Protein AF-0000000077516943 (afdb_homodimer)

Sequence (328 aa):
MDSHDKSGSSSSGADSSFGVLAMPYDEFDIMLTDINEAEMEKIGIAEEVKHLSPGTFSDPAFPVQGILHGPNSRLMIPLTFQRYRKPDSPIINTLEAFFGAGNVVGEMYYPFAIQDQSTRIECQVSRIGTHFEHVNIMGIDSLRKLKLNLDIDWDKDSFKLIKKMDSHDKSGSSSSGADSSFGVLAMPYDEFDIMLTDINEAEMEKIGIAEEVKHLSPGTFSDPAFPVQGILHGPNSRLMIPLTFQRYRKPDSPIINTLEAFFGAGNVVGEMYYPFAIQDQSTRIECQVSRIGTHFEHVNIMGIDSLRKLKLNLDIDWDKDSFKLIKK

Foldseek 3Di:
DPCPPPPPPPPPPPVVPPPPPVDQPVPDADQDQPDAPVNQQVVCVVVVHGQFDFDDADVVLDWFKWFQDDPVRDTDTDKWKDQAPCVVQGRTRFPCSRCPPPRFDASAWGWMDISHNNFTDTDHQQDPPGNQNHHDDDDPVNCVSQQWDWADDPVVRMIITGHD/DPPPPPPPPPPPPPVVPPPPPPDQPVPDADQPQPDAPVNQQVVCVVVVHGQFDFDDADVVLDWFKWFQDDPVRDTDTDKWKDQAPCVVQGRGRFPCSRCPPPRFDASAWGWMDISHNVFTDTDHQQDPPGNQNHHDDDDPVNCVSQQWDWADDPVVRMIITGHD

Structure (mmCIF, N/CA/C/O backbone):
data_AF-0000000077516943-model_v1
#
loop_
_entity.id
_entity.type
_entity.pdbx_description
1 polymer 'Uncharacterized protein'
#
loop_
_atom_site.group_PDB
_atom_site.id
_atom_site.type_symbol
_atom_site.label_atom_id
_atom_site.label_alt_id
_atom_site.label_comp_id
_atom_site.label_asym_id
_atom_site.label_entity_id
_atom_site.label_seq_id
_atom_site.pdbx_PDB_ins_code
_atom_site.Cartn_x
_atom_site.Cartn_y
_atom_site.Cartn_z
_atom_site.occupancy
_atom_site.B_iso_or_equiv
_atom_site.auth_seq_id
_atom_site.auth_comp_id
_atom_site.auth_asym_id
_atom_site.auth_atom_id
_atom_site.pdbx_PDB_model_num
ATOM 1 N N . MET A 1 1 ? -46.312 -37.688 -30.266 1 30.16 1 MET A N 1
ATOM 2 C CA . MET A 1 1 ? -46.031 -37.344 -28.875 1 30.16 1 MET A CA 1
ATOM 3 C C . MET A 1 1 ? -44.688 -36.625 -28.75 1 30.16 1 MET A C 1
ATOM 5 O O . MET A 1 1 ? -43.656 -37.281 -28.828 1 30.16 1 MET A O 1
ATOM 9 N N . ASP A 1 2 ? -44.562 -35.438 -29.359 1 31.02 2 ASP A N 1
ATOM 10 C CA . ASP A 1 2 ? -43.438 -34.594 -29.656 1 31.02 2 ASP A CA 1
ATOM 11 C C . ASP A 1 2 ? -42.844 -33.969 -28.375 1 31.02 2 ASP A C 1
ATOM 13 O O . ASP A 1 2 ? -43.562 -33.281 -27.641 1 31.02 2 ASP A O 1
ATOM 17 N N . SER A 1 3 ? -41.969 -34.75 -27.703 1 32.19 3 SER A N 1
ATOM 18 C CA . SER A 1 3 ? -41.25 -34.406 -26.484 1 32.19 3 SER A CA 1
ATOM 19 C C . SER A 1 3 ? -40.438 -33.125 -26.688 1 32.19 3 SER A C 1
ATOM 21 O O . SER A 1 3 ? -39.469 -33.094 -27.453 1 32.19 3 SER A O 1
ATOM 23 N N . HIS A 1 4 ? -41.094 -31.984 -26.703 1 30.45 4 HIS A N 1
ATOM 24 C CA . HIS A 1 4 ? -40.469 -30.672 -26.703 1 30.45 4 HIS A CA 1
ATOM 25 C C . HIS A 1 4 ? -39.562 -30.5 -25.484 1 30.45 4 HIS A C 1
ATOM 27 O O . HIS A 1 4 ? -40.062 -30.438 -24.344 1 30.45 4 HIS A O 1
ATOM 33 N N . ASP A 1 5 ? -38.469 -31.219 -25.422 1 28.44 5 ASP A N 1
ATOM 34 C CA . ASP A 1 5 ? -37.531 -30.969 -24.328 1 28.44 5 ASP A CA 1
ATOM 35 C C . ASP A 1 5 ? -37.125 -29.5 -24.281 1 28.44 5 ASP A C 1
ATOM 37 O O . ASP A 1 5 ? -36.625 -28.969 -25.266 1 28.44 5 ASP A O 1
ATOM 41 N N . LYS A 1 6 ? -37.875 -28.719 -23.484 1 31.03 6 LYS A N 1
ATOM 42 C CA . LYS A 1 6 ? -37.531 -27.359 -23.062 1 31.03 6 LYS A CA 1
ATOM 43 C C . LYS A 1 6 ? -36.125 -27.281 -22.531 1 31.03 6 LYS A C 1
ATOM 45 O O . LYS A 1 6 ? -35.812 -27.844 -21.484 1 31.03 6 LYS A O 1
ATOM 50 N N . SER A 1 7 ? -35.156 -27.203 -23.422 1 29.39 7 SER A N 1
ATOM 51 C CA . SER A 1 7 ? -33.781 -26.844 -23.016 1 29.39 7 SER A CA 1
ATOM 52 C C . SER A 1 7 ? -33.812 -25.656 -22.062 1 29.39 7 SER A C 1
ATOM 54 O O . SER A 1 7 ? -34.281 -24.578 -22.438 1 29.39 7 SER A O 1
ATOM 56 N N . GLY A 1 8 ? -34.094 -25.922 -20.812 1 29.48 8 GLY A N 1
ATOM 57 C CA . GLY A 1 8 ? -33.938 -24.938 -19.734 1 29.48 8 GLY A CA 1
ATOM 58 C C . GLY A 1 8 ? -32.594 -24.234 -19.797 1 29.48 8 GLY A C 1
ATOM 59 O O . GLY A 1 8 ? -31.531 -24.844 -19.609 1 29.48 8 GLY A O 1
ATOM 60 N N . SER A 1 9 ? -32.438 -23.203 -20.672 1 31.98 9 SER A N 1
ATOM 61 C CA . SER A 1 9 ? -31.344 -22.234 -20.641 1 31.98 9 SER A CA 1
ATOM 62 C C . SER A 1 9 ? -31.125 -21.688 -19.234 1 31.98 9 SER A C 1
ATOM 64 O O . SER A 1 9 ? -31.953 -20.922 -18.734 1 31.98 9 SER A O 1
ATOM 66 N N . SER A 1 10 ? -30.703 -22.562 -18.328 1 30.45 10 SER A N 1
ATOM 67 C CA . SER A 1 10 ? -30.266 -22.031 -17.047 1 30.45 10 SER A CA 1
ATOM 68 C C . SER A 1 10 ? -29.312 -20.859 -17.234 1 30.45 10 SER A C 1
ATOM 70 O O . SER A 1 10 ? -28.188 -21.047 -17.703 1 30.45 10 SER A O 1
ATOM 72 N N . SER A 1 11 ? -29.875 -19.672 -17.547 1 30.98 11 SER A N 1
ATOM 73 C CA . SER A 1 11 ? -29.141 -18.422 -17.406 1 30.98 11 SER A CA 1
ATOM 74 C C . SER A 1 11 ? -28.406 -18.359 -16.078 1 30.98 11 SER A C 1
ATOM 76 O O . SER A 1 11 ? -29.031 -18.203 -15.023 1 30.98 11 SER A O 1
ATOM 78 N N . SER A 1 12 ? -27.5 -19.328 -15.883 1 30.48 12 SER A N 1
ATOM 79 C CA . SER A 1 12 ? -26.625 -19.094 -14.742 1 30.48 12 SER A CA 1
ATOM 80 C C . SER A 1 12 ? -26.266 -17.625 -14.617 1 30.48 12 SER A C 1
ATOM 82 O O . SER A 1 12 ? -25.594 -17.062 -15.5 1 30.48 12 SER A O 1
ATOM 84 N N . GLY A 1 13 ? -27.203 -16.875 -14.156 1 26.98 13 GLY A N 1
ATOM 85 C CA . GLY A 1 13 ? -26.922 -15.523 -13.672 1 26.98 13 GLY A CA 1
ATOM 86 C C . GLY A 1 13 ? -25.594 -15.398 -12.977 1 26.98 13 GLY A C 1
ATOM 87 O O . GLY A 1 13 ? -25.406 -15.906 -11.867 1 26.98 13 GLY A O 1
ATOM 88 N N . ALA A 1 14 ? -24.5 -15.484 -13.742 1 30.23 14 ALA A N 1
ATOM 89 C CA . ALA A 1 14 ? -23.266 -14.977 -13.133 1 30.23 14 ALA A CA 1
ATOM 90 C C . ALA A 1 14 ? -23.562 -13.859 -12.133 1 30.23 14 ALA A C 1
ATOM 92 O O . ALA A 1 14 ? -24.281 -12.906 -12.453 1 30.23 14 ALA A O 1
ATOM 93 N N . ASP A 1 15 ? -23.859 -14.227 -10.945 1 30.48 15 ASP A N 1
ATOM 94 C CA . ASP A 1 15 ? -24 -13.305 -9.828 1 30.48 15 ASP A CA 1
ATOM 95 C C . ASP A 1 15 ? -23.109 -12.086 -9.992 1 30.48 15 ASP A C 1
ATOM 97 O O . ASP A 1 15 ? -21.875 -12.211 -10.016 1 30.48 15 ASP A O 1
ATOM 101 N N . SER A 1 16 ? -23.453 -11.195 -10.859 1 31.39 16 SER A N 1
ATOM 102 C CA . SER A 1 16 ? -22.969 -9.836 -11.07 1 31.39 16 SER A CA 1
ATOM 103 C C . SER A 1 16 ? -22.562 -9.188 -9.758 1 31.39 16 SER A C 1
ATOM 105 O O . SER A 1 16 ? -22.422 -7.965 -9.68 1 31.39 16 SER A O 1
ATOM 107 N N . SER A 1 17 ? -22.859 -9.867 -8.75 1 28.62 17 SER A N 1
ATOM 108 C CA . SER A 1 17 ? -22.5 -9.156 -7.523 1 28.62 17 SER A CA 1
ATOM 109 C C . SER A 1 17 ? -21 -8.844 -7.488 1 28.62 17 SER A C 1
ATOM 111 O O . SER A 1 17 ? -20.359 -8.969 -6.445 1 28.62 17 SER A O 1
ATOM 113 N N . PHE A 1 18 ? -20.312 -9.25 -8.516 1 31.08 18 PHE A N 1
ATOM 114 C CA . PHE A 1 18 ? -18.938 -8.75 -8.406 1 31.08 18 PHE A CA 1
ATOM 115 C C . PHE A 1 18 ? -18.922 -7.266 -8.078 1 31.08 18 PHE A C 1
ATOM 117 O O . PHE A 1 18 ? -19.516 -6.457 -8.797 1 31.08 18 PHE A O 1
ATOM 124 N N . GLY A 1 19 ? -19 -6.973 -6.895 1 32.62 19 GLY A N 1
ATOM 125 C CA . GLY A 1 19 ? -18.859 -5.578 -6.52 1 32.62 19 GLY A CA 1
ATOM 126 C C . GLY A 1 19 ? -17.922 -4.809 -7.43 1 32.62 19 GLY A C 1
ATOM 127 O O . GLY A 1 19 ? -16.969 -5.371 -7.961 1 32.62 19 GLY A O 1
ATOM 128 N N . VAL A 1 20 ? -18.516 -3.951 -8.234 1 32.78 20 VAL A N 1
ATOM 129 C CA . VAL A 1 20 ? -17.828 -3.008 -9.117 1 32.78 20 VAL A CA 1
ATOM 130 C C . VAL A 1 20 ? -16.484 -2.613 -8.516 1 32.78 20 VAL A C 1
ATOM 132 O O . VAL A 1 20 ? -16.422 -2.117 -7.391 1 32.78 20 VAL A O 1
ATOM 135 N N . LEU A 1 21 ? -15.508 -3.383 -8.805 1 43.03 21 LEU A N 1
ATOM 136 C CA . LEU A 1 21 ? -14.219 -2.766 -8.516 1 43.03 21 LEU A CA 1
ATOM 137 C C . LEU A 1 21 ? -14.242 -1.273 -8.828 1 43.03 21 LEU A C 1
ATOM 139 O O . LEU A 1 21 ? -14.844 -0.856 -9.82 1 43.03 21 LEU A O 1
ATOM 143 N N . ALA A 1 22 ? -14.227 -0.519 -7.828 1 44.16 22 ALA A N 1
ATOM 144 C CA . ALA A 1 22 ? -14.312 0.927 -8.016 1 44.16 22 ALA A CA 1
ATOM 145 C C . ALA A 1 22 ? -13.586 1.362 -9.281 1 44.16 22 ALA A C 1
ATOM 147 O O . ALA A 1 22 ? -14.102 2.168 -10.062 1 44.16 22 ALA A O 1
ATOM 148 N N . MET A 1 23 ? -12.227 1.021 -9.312 1 48.88 23 MET A N 1
ATOM 149 C CA . MET A 1 23 ? -11.578 1.561 -10.5 1 48.88 23 MET A CA 1
ATOM 150 C C . MET A 1 23 ? -11.586 0.541 -11.633 1 48.88 23 MET A C 1
ATOM 152 O O . MET A 1 23 ? -11.172 -0.605 -11.445 1 48.88 23 MET A O 1
ATOM 156 N N . PRO A 1 24 ? -12.344 0.895 -12.617 1 52.94 24 PRO A N 1
ATOM 157 C CA . PRO A 1 24 ? -12.234 -0.005 -13.773 1 52.94 24 PRO A CA 1
ATOM 158 C C . PRO A 1 24 ? -10.789 -0.364 -14.109 1 52.94 24 PRO A C 1
ATOM 160 O O . PRO A 1 24 ? -9.883 0.45 -13.906 1 52.94 24 PRO A O 1
ATOM 163 N N . TYR A 1 25 ? -10.523 -1.602 -14.383 1 55.12 25 TYR A N 1
ATOM 164 C CA . TYR A 1 25 ? -9.219 -2.143 -14.75 1 55.12 25 TYR A CA 1
ATOM 165 C C . TYR A 1 25 ? -8.531 -1.252 -15.773 1 55.12 25 TYR A C 1
ATOM 167 O O . TYR A 1 25 ? -7.32 -1.027 -15.695 1 55.12 25 TYR A O 1
ATOM 175 N N . ASP A 1 26 ? -9.344 -0.732 -16.562 1 56.56 26 ASP A N 1
ATOM 176 C CA . ASP A 1 26 ? -8.781 0.018 -17.672 1 56.56 26 ASP A CA 1
ATOM 177 C C . ASP A 1 26 ? -8.242 1.373 -17.219 1 56.56 26 ASP A C 1
ATOM 179 O O . ASP A 1 26 ? -7.457 2.008 -17.922 1 56.56 26 ASP A O 1
ATOM 183 N N . GLU A 1 27 ? -8.516 1.554 -15.992 1 61.38 27 GLU A N 1
ATOM 184 C CA . GLU A 1 27 ? -8.086 2.869 -15.523 1 61.38 27 GLU A CA 1
ATOM 185 C C . GLU A 1 27 ? -7.027 2.75 -14.438 1 61.38 27 GLU A C 1
ATOM 187 O O . GLU A 1 27 ? -6.438 3.752 -14.023 1 61.38 27 GLU A O 1
ATOM 192 N N . PHE A 1 28 ? -6.785 1.486 -14.211 1 65.69 28 PHE A N 1
ATOM 193 C CA . PHE A 1 28 ? -5.836 1.315 -13.117 1 65.69 28 PHE A CA 1
ATOM 194 C C . PHE A 1 28 ? -4.402 1.439 -13.625 1 65.69 28 PHE A C 1
ATOM 196 O O . PHE A 1 28 ? -4.047 0.859 -14.648 1 65.69 28 PHE A O 1
ATOM 203 N N . ASP A 1 29 ? -3.688 2.418 -12.969 1 68.69 29 ASP A N 1
ATOM 204 C CA . ASP A 1 29 ? -2.258 2.537 -13.25 1 68.69 29 ASP A CA 1
ATOM 205 C C . ASP A 1 29 ? -1.49 2.949 -11.992 1 68.69 29 ASP A C 1
ATOM 207 O O . ASP A 1 29 ? -2.012 3.686 -11.156 1 68.69 29 ASP A O 1
ATOM 211 N N . ILE A 1 30 ? -0.426 2.209 -11.805 1 72.25 30 ILE A N 1
ATOM 212 C CA . ILE A 1 30 ? 0.495 2.588 -10.742 1 72.25 30 ILE A CA 1
ATOM 213 C C . ILE A 1 30 ? 1.858 2.932 -11.336 1 72.25 30 ILE A C 1
ATOM 215 O O . ILE A 1 30 ? 2.363 2.215 -12.203 1 72.25 30 ILE A O 1
ATOM 219 N N . MET A 1 31 ? 2.283 4.07 -10.93 1 73.75 31 MET A N 1
ATOM 220 C CA . MET A 1 31 ? 3.559 4.535 -11.461 1 73.75 31 MET A CA 1
ATOM 221 C C . MET A 1 31 ? 4.723 3.787 -10.828 1 73.75 31 MET A C 1
ATOM 223 O O . MET A 1 31 ? 5.293 4.242 -9.836 1 73.75 31 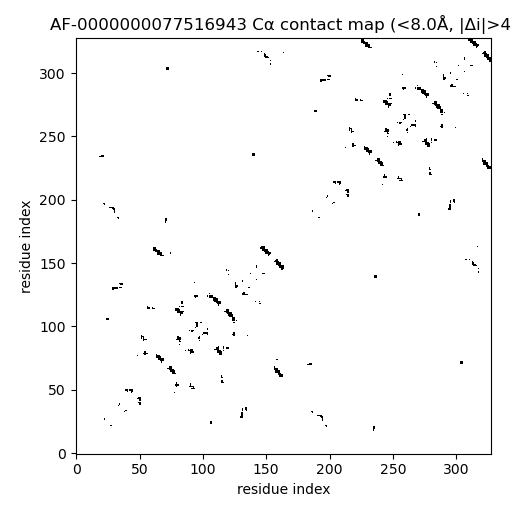MET A O 1
ATOM 227 N N . LEU A 1 32 ? 4.98 2.641 -11.398 1 76.69 32 LEU A N 1
ATOM 228 C CA . LEU A 1 32 ? 6.121 1.828 -10.992 1 76.69 32 LEU A CA 1
ATOM 229 C C . LEU A 1 32 ? 7.223 1.873 -12.047 1 76.69 32 LEU A C 1
ATOM 231 O O . LEU A 1 32 ? 7.398 0.919 -12.812 1 76.69 32 LEU A O 1
ATOM 235 N N . THR A 1 33 ? 8.023 2.91 -12.031 1 76.44 33 THR A N 1
ATOM 236 C CA . THR A 1 33 ? 8.992 3.127 -13.102 1 76.44 33 THR A CA 1
ATOM 237 C C 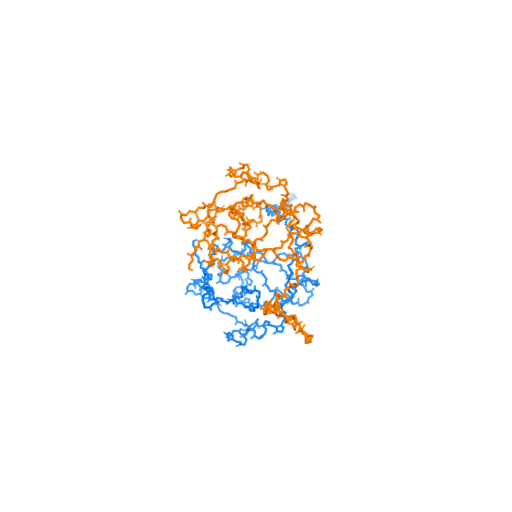. THR A 1 33 ? 10.367 2.596 -12.703 1 76.44 33 THR A C 1
ATOM 239 O O . THR A 1 33 ? 11.242 2.428 -13.555 1 76.44 33 THR A O 1
ATOM 242 N N . ASP A 1 34 ? 10.562 2.285 -11.484 1 82.5 34 ASP A N 1
ATOM 243 C CA . ASP A 1 34 ? 11.867 1.869 -10.984 1 82.5 34 ASP A CA 1
ATOM 244 C C . ASP A 1 34 ? 11.977 0.346 -10.93 1 82.5 34 ASP A C 1
ATOM 246 O O . ASP A 1 34 ? 13.031 -0.195 -10.602 1 82.5 34 ASP A O 1
ATOM 250 N N . ILE A 1 35 ? 10.906 -0.293 -11.211 1 83.94 35 ILE A N 1
ATOM 251 C CA . ILE A 1 35 ? 10.898 -1.752 -11.227 1 83.94 35 ILE A CA 1
ATOM 252 C C . ILE A 1 35 ? 10.547 -2.252 -12.625 1 83.94 35 ILE A C 1
ATOM 254 O O . ILE A 1 35 ? 9.43 -2.035 -13.102 1 83.94 35 ILE A O 1
ATOM 258 N N . ASN A 1 36 ? 11.469 -2.773 -13.281 1 83.81 36 ASN A N 1
ATOM 259 C CA . ASN A 1 36 ? 11.266 -3.389 -14.594 1 83.81 36 ASN A CA 1
ATOM 260 C C . ASN A 1 36 ? 11.773 -4.828 -14.617 1 83.81 36 ASN A C 1
ATOM 262 O O . ASN A 1 36 ? 12.156 -5.375 -13.586 1 83.81 36 ASN A O 1
ATOM 266 N N . GLU A 1 37 ? 11.742 -5.43 -15.828 1 84.25 37 GLU A N 1
ATOM 267 C CA . GLU A 1 37 ? 12.133 -6.832 -15.953 1 84.25 37 GLU A CA 1
ATOM 268 C C . GLU A 1 37 ? 13.578 -7.043 -15.5 1 84.25 37 GLU A C 1
ATOM 270 O O . GLU A 1 37 ? 13.875 -8 -14.781 1 84.25 37 GLU A O 1
ATOM 275 N N . ALA A 1 38 ? 14.391 -6.184 -15.914 1 89 38 ALA A N 1
ATOM 276 C CA . ALA A 1 38 ? 15.805 -6.289 -15.555 1 89 38 ALA A CA 1
ATOM 277 C C . ALA A 1 38 ? 15.984 -6.219 -14.039 1 89 38 ALA A C 1
ATOM 279 O O . ALA A 1 38 ? 16.766 -6.98 -13.461 1 89 38 ALA A O 1
ATOM 280 N N . GLU A 1 39 ? 15.32 -5.316 -13.43 1 90.44 39 GLU A N 1
ATOM 281 C CA . GLU A 1 39 ? 15.398 -5.18 -11.984 1 90.44 39 GLU A CA 1
ATOM 282 C C . GLU A 1 39 ? 14.867 -6.422 -11.281 1 90.44 39 GLU A C 1
ATOM 284 O O . GLU A 1 39 ? 15.414 -6.855 -10.266 1 90.44 39 GLU A O 1
ATOM 289 N N . MET A 1 40 ? 13.797 -6.977 -11.82 1 89.75 40 MET A N 1
ATOM 290 C CA . MET A 1 40 ? 13.227 -8.195 -11.242 1 89.75 40 MET A CA 1
ATOM 291 C C . MET A 1 40 ? 14.219 -9.344 -11.305 1 89.75 40 MET A C 1
ATOM 293 O O . MET A 1 40 ? 14.32 -10.133 -10.367 1 89.75 40 MET A O 1
ATOM 297 N N . GLU A 1 41 ? 14.93 -9.414 -12.352 1 90.62 41 GLU A N 1
ATOM 298 C CA . GLU A 1 41 ? 15.961 -10.445 -12.477 1 90.62 41 GLU A CA 1
ATOM 299 C C . GLU A 1 41 ? 17.078 -10.242 -11.445 1 90.62 41 GLU A C 1
ATOM 301 O O . GLU A 1 41 ? 17.516 -11.203 -10.805 1 90.62 41 GLU A O 1
ATOM 306 N N . LYS A 1 42 ? 17.469 -9.062 -11.312 1 94.56 42 LYS A N 1
ATOM 307 C CA . LYS A 1 42 ? 18.5 -8.742 -10.336 1 94.56 42 LYS A CA 1
ATOM 308 C C . LYS A 1 42 ? 18.047 -9.109 -8.922 1 94.56 42 LYS A C 1
ATOM 310 O O . LYS A 1 42 ? 18.812 -9.695 -8.156 1 94.56 42 LYS A O 1
ATOM 315 N N . ILE A 1 43 ? 16.797 -8.758 -8.617 1 93.62 43 ILE A N 1
ATOM 316 C CA . ILE A 1 43 ? 16.25 -9.086 -7.309 1 93.62 43 ILE A CA 1
ATOM 317 C C . ILE A 1 43 ? 16.219 -10.602 -7.129 1 93.62 43 ILE A C 1
ATOM 319 O O . ILE A 1 43 ? 16.578 -11.117 -6.07 1 93.62 43 ILE A O 1
ATOM 323 N N . GLY A 1 44 ? 15.758 -11.281 -8.148 1 92.94 44 GLY A N 1
ATOM 324 C CA . GLY A 1 44 ? 15.719 -12.734 -8.102 1 92.94 44 GLY A CA 1
ATOM 325 C C . GLY A 1 44 ? 17.062 -13.359 -7.816 1 92.94 44 GLY A C 1
ATOM 326 O O . GLY A 1 44 ? 17.172 -14.289 -7.008 1 92.94 44 GLY A O 1
ATOM 327 N N . ILE A 1 45 ? 18.062 -12.867 -8.445 1 94.38 45 ILE A N 1
ATOM 328 C CA . ILE A 1 45 ? 19.422 -13.367 -8.25 1 94.38 45 ILE A CA 1
ATOM 329 C C . ILE A 1 45 ? 19.875 -13.078 -6.824 1 94.38 45 ILE A C 1
ATOM 331 O O . ILE A 1 45 ? 20.375 -13.977 -6.133 1 94.38 45 ILE A O 1
ATOM 335 N N . ALA A 1 46 ? 19.719 -11.945 -6.348 1 94.94 46 ALA A N 1
ATOM 336 C CA . ALA A 1 46 ? 20.172 -11.516 -5.027 1 94.94 46 ALA A CA 1
ATOM 337 C C . ALA A 1 46 ? 19.469 -12.312 -3.926 1 94.94 46 ALA A C 1
ATOM 339 O O . ALA A 1 46 ? 20.094 -12.625 -2.902 1 94.94 46 ALA A O 1
ATOM 340 N N . GLU A 1 47 ? 18.25 -12.641 -4.145 1 94.25 47 GLU A N 1
ATOM 341 C CA . GLU A 1 47 ? 17.453 -13.305 -3.121 1 94.25 47 GLU A CA 1
ATOM 342 C C . GLU A 1 47 ? 17.422 -14.82 -3.346 1 94.25 47 GLU A C 1
ATOM 344 O O . GLU A 1 47 ? 16.766 -15.547 -2.605 1 94.25 47 GLU A O 1
ATOM 349 N N . GLU A 1 48 ? 18.047 -15.234 -4.398 1 93.44 48 GLU A N 1
ATOM 350 C CA . GLU A 1 48 ? 18.188 -16.641 -4.738 1 93.44 48 GLU A CA 1
ATOM 351 C C . GLU A 1 48 ? 16.844 -17.281 -5.07 1 93.44 48 GLU A C 1
ATOM 353 O O . GLU A 1 48 ? 16.594 -18.422 -4.711 1 93.44 48 GLU A O 1
ATOM 358 N N . VAL A 1 49 ? 16 -16.562 -5.527 1 90.75 49 VAL A N 1
ATOM 359 C CA . VAL A 1 49 ? 14.727 -16.984 -6.113 1 90.75 49 VAL A CA 1
ATOM 360 C C . VAL A 1 49 ? 14.586 -16.391 -7.516 1 90.75 49 VAL A C 1
ATOM 362 O O . VAL A 1 49 ? 14.188 -15.234 -7.672 1 90.75 49 VAL A O 1
ATOM 365 N N . LYS A 1 50 ? 14.906 -17.109 -8.469 1 87.31 50 LYS A N 1
ATOM 366 C CA . LYS A 1 50 ? 14.922 -16.625 -9.844 1 87.31 50 LYS A CA 1
ATOM 367 C C . LYS A 1 50 ? 13.547 -16.125 -10.266 1 87.31 50 LYS A C 1
ATOM 369 O O . LYS A 1 50 ? 12.531 -16.781 -10 1 87.31 50 LYS A O 1
ATOM 374 N N . HIS A 1 51 ? 13.539 -15.016 -10.93 1 85.06 51 HIS A N 1
ATOM 375 C CA . HIS A 1 51 ? 12.312 -14.406 -11.43 1 85.06 51 HIS A CA 1
ATOM 376 C C . HIS A 1 51 ? 11.57 -15.359 -12.367 1 85.06 51 HIS A C 1
ATOM 378 O O . HIS A 1 51 ? 12.164 -15.93 -13.281 1 85.06 51 HIS A O 1
ATOM 384 N N . LEU A 1 52 ? 10.297 -15.617 -12.047 1 81.94 52 LEU A N 1
ATOM 385 C CA . LEU A 1 52 ? 9.359 -16.422 -12.82 1 81.94 52 LEU A CA 1
ATOM 386 C C . LEU A 1 52 ? 9.82 -17.875 -12.898 1 81.94 52 LEU A C 1
ATOM 388 O O . LEU A 1 52 ? 9.531 -18.562 -13.875 1 81.94 52 LEU A O 1
ATOM 392 N N . SER A 1 53 ? 10.617 -18.25 -11.984 1 82.62 53 SER A N 1
ATOM 393 C CA . SER A 1 53 ? 10.992 -19.656 -11.883 1 82.62 53 SER A CA 1
ATOM 394 C C . SER A 1 53 ? 9.875 -20.484 -11.273 1 82.62 53 SER A C 1
ATOM 396 O O . SER A 1 53 ? 9.008 -19.953 -10.578 1 82.62 53 SER A O 1
ATOM 398 N N . PRO A 1 54 ? 9.852 -21.781 -11.633 1 81.69 54 PRO A N 1
ATOM 399 C CA . PRO A 1 54 ? 8.883 -22.656 -10.977 1 81.69 54 PRO A CA 1
ATOM 400 C C . PRO A 1 54 ? 9.016 -22.656 -9.453 1 81.69 54 PRO A C 1
ATOM 402 O O . PRO A 1 54 ? 10.133 -22.578 -8.93 1 81.69 54 PRO A O 1
ATOM 405 N N . GLY A 1 55 ? 7.82 -22.547 -8.82 1 81.81 55 GLY A N 1
ATOM 406 C CA . GLY A 1 55 ? 7.77 -22.609 -7.371 1 81.81 55 GLY A CA 1
ATOM 407 C C . GLY A 1 55 ? 6.918 -23.766 -6.855 1 81.81 55 GLY A C 1
ATOM 408 O O . GLY A 1 55 ? 6.383 -24.547 -7.641 1 81.81 55 GLY A O 1
ATOM 409 N N . THR A 1 56 ? 7.102 -23.984 -5.523 1 84.06 56 THR A N 1
ATOM 410 C CA . THR A 1 56 ? 6.27 -24.969 -4.832 1 84.06 56 THR A CA 1
ATOM 411 C C . THR A 1 56 ? 5.477 -24.297 -3.709 1 84.06 56 THR A C 1
ATOM 413 O O . THR A 1 56 ? 5.953 -23.344 -3.086 1 84.06 56 THR A O 1
ATOM 416 N N . PHE A 1 57 ? 4.32 -24.891 -3.604 1 87.75 57 PHE A N 1
ATOM 417 C CA . PHE A 1 57 ? 3.512 -24.391 -2.498 1 87.75 57 PHE A CA 1
ATOM 418 C C . PHE A 1 57 ? 4.059 -24.891 -1.162 1 87.75 57 PHE A C 1
ATOM 420 O O . PHE A 1 57 ? 4.48 -26.031 -1.046 1 87.75 57 PHE A O 1
ATOM 427 N N . SER A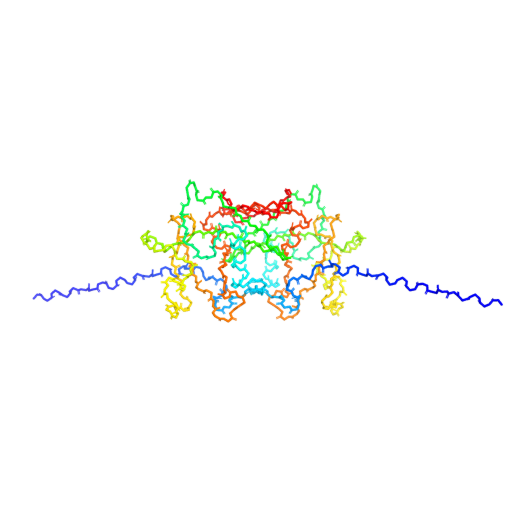 1 58 ? 4.039 -23.984 -0.258 1 88.12 58 SER A N 1
ATOM 428 C CA . SER A 1 58 ? 4.449 -24.344 1.095 1 88.12 58 SER A CA 1
ATOM 429 C C . SER A 1 58 ? 3.244 -24.594 1.99 1 88.12 58 SER A C 1
ATOM 431 O O . SER A 1 58 ? 2.146 -24.109 1.724 1 88.12 58 SER A O 1
ATOM 433 N N . ASP A 1 59 ? 3.5 -25.5 3.041 1 91.25 59 ASP A N 1
ATOM 434 C CA . ASP A 1 59 ? 2.543 -25.75 4.113 1 91.25 59 ASP A CA 1
ATOM 435 C C . ASP A 1 59 ? 3.207 -25.641 5.48 1 91.25 59 ASP A C 1
ATOM 437 O O . ASP A 1 59 ? 4.113 -26.406 5.805 1 91.25 59 ASP A O 1
ATOM 441 N N . PRO A 1 60 ? 2.818 -24.641 6.285 1 94.75 60 PRO A N 1
ATOM 442 C CA . PRO A 1 60 ? 1.751 -23.672 6.027 1 94.75 60 PRO A CA 1
ATOM 443 C C . PRO A 1 60 ? 2.105 -22.672 4.918 1 94.75 60 PRO A C 1
ATOM 445 O O . PRO A 1 60 ? 3.287 -22.438 4.652 1 94.75 60 PRO A O 1
ATOM 448 N N . ALA A 1 61 ? 1.079 -22.078 4.25 1 95.44 61 ALA A N 1
ATOM 449 C CA . ALA A 1 61 ? 1.25 -21.156 3.133 1 95.44 61 ALA A CA 1
ATOM 450 C C . ALA A 1 61 ? 1.949 -19.875 3.582 1 95.44 61 ALA A C 1
ATOM 452 O O . ALA A 1 61 ? 2.658 -19.234 2.799 1 95.44 61 ALA A O 1
ATOM 453 N N . PHE A 1 62 ? 1.674 -19.484 4.809 1 96.56 62 PHE A N 1
ATOM 454 C CA . PHE A 1 62 ? 2.264 -18.297 5.402 1 96.56 62 PHE A CA 1
ATOM 455 C C . PHE A 1 62 ? 2.848 -18.609 6.777 1 96.56 62 PHE A C 1
ATOM 457 O O . PHE A 1 62 ? 2.426 -19.562 7.438 1 96.56 62 PHE A O 1
ATOM 464 N N . PRO A 1 63 ? 3.887 -17.922 7.168 1 97.44 63 PRO A N 1
ATOM 465 C CA . PRO A 1 63 ? 4.367 -16.641 6.633 1 97.44 63 PRO A CA 1
ATOM 466 C C . PRO A 1 63 ? 5.305 -16.812 5.441 1 97.44 63 PRO A C 1
ATOM 468 O O . PRO A 1 63 ? 5.883 -17.891 5.258 1 97.44 63 PRO A O 1
ATOM 471 N N . VAL A 1 64 ? 5.34 -15.758 4.559 1 96.94 64 VAL A N 1
ATOM 472 C CA . VAL A 1 64 ? 6.324 -15.648 3.488 1 96.94 64 VAL A CA 1
ATOM 473 C C . VAL A 1 64 ? 7.16 -14.383 3.684 1 96.94 64 VAL A C 1
ATOM 475 O O . VAL A 1 64 ? 6.621 -13.32 4.008 1 96.94 64 VAL A O 1
ATOM 478 N N . GLN A 1 65 ? 8.422 -14.539 3.453 1 96.94 65 GLN A N 1
ATOM 479 C CA . GLN A 1 65 ? 9.344 -13.43 3.66 1 96.94 65 GLN A CA 1
ATOM 480 C C . GLN A 1 65 ? 9.547 -12.633 2.371 1 96.94 65 GLN A C 1
ATOM 482 O O . GLN A 1 65 ? 9.68 -13.219 1.293 1 96.94 65 GLN A O 1
ATOM 487 N N . GLY A 1 66 ? 9.461 -11.305 2.502 1 97.56 66 GLY A N 1
ATOM 488 C CA . GLY A 1 66 ? 9.812 -10.375 1.44 1 97.56 66 GLY A CA 1
ATOM 489 C C . GLY A 1 66 ? 10.859 -9.359 1.856 1 97.56 66 GLY A C 1
ATOM 490 O O . GLY A 1 66 ? 11.414 -9.445 2.955 1 97.56 66 GLY A O 1
ATOM 491 N N . ILE A 1 67 ? 11.188 -8.445 0.952 1 97.44 67 ILE A N 1
ATOM 492 C CA . ILE A 1 67 ? 12.203 -7.434 1.217 1 97.44 67 ILE A CA 1
ATOM 493 C C . ILE A 1 67 ? 11.648 -6.051 0.894 1 97.44 67 ILE A C 1
ATOM 495 O O . ILE A 1 67 ? 10.672 -5.926 0.147 1 97.44 67 ILE A O 1
ATOM 499 N N . LEU A 1 68 ? 12.203 -5.031 1.48 1 96.12 68 LEU A N 1
ATOM 500 C CA . LEU A 1 68 ? 12.078 -3.648 1.041 1 96.12 68 LEU A CA 1
ATOM 501 C C . LEU A 1 68 ? 13.203 -3.279 0.073 1 96.12 68 LEU A C 1
ATOM 503 O O .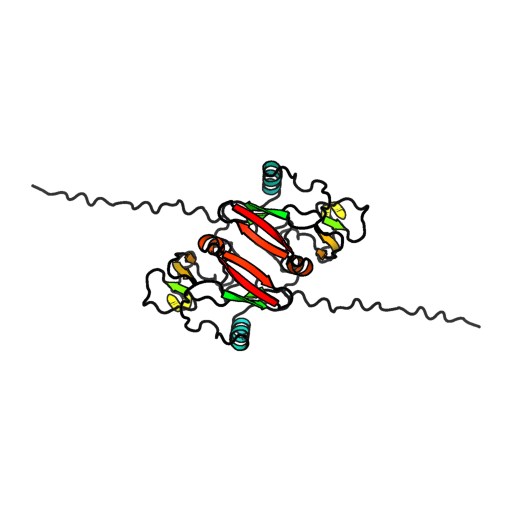 LEU A 1 68 ? 14.359 -3.18 0.472 1 96.12 68 LEU A O 1
ATOM 507 N N . HIS A 1 69 ? 12.781 -3.012 -1.149 1 93.75 69 HIS A N 1
ATOM 508 C CA . HIS A 1 69 ? 13.773 -2.908 -2.213 1 93.75 69 HIS A CA 1
ATOM 509 C C . HIS A 1 69 ? 13.906 -1.471 -2.703 1 93.75 69 HIS A C 1
ATOM 511 O O . HIS A 1 69 ? 12.898 -0.812 -2.986 1 93.75 69 HIS A O 1
ATOM 517 N N . GLY A 1 70 ? 15.156 -1.028 -2.811 1 88.31 70 GLY A N 1
ATOM 518 C CA . GLY A 1 70 ? 15.453 0.221 -3.492 1 88.31 70 GLY A CA 1
ATOM 519 C C . GLY A 1 70 ? 15.164 1.446 -2.648 1 88.31 70 GLY A C 1
ATOM 520 O O . GLY A 1 70 ? 14.742 1.326 -1.495 1 88.31 70 GLY A O 1
ATOM 521 N N . PRO A 1 71 ? 15.375 2.584 -3.273 1 83.81 71 PRO A N 1
ATOM 522 C CA . PRO A 1 71 ? 15.211 3.852 -2.561 1 83.81 71 PRO A CA 1
ATOM 523 C C . PRO A 1 71 ? 13.75 4.145 -2.219 1 83.81 71 PRO A C 1
ATOM 525 O O . PRO A 1 71 ? 13.469 4.922 -1.301 1 83.81 71 PRO A O 1
ATOM 528 N N . ASN A 1 72 ? 12.844 3.482 -2.9 1 82.81 72 ASN A N 1
ATOM 529 C CA . ASN A 1 72 ? 11.422 3.719 -2.658 1 82.81 72 ASN A CA 1
ATOM 530 C C . ASN A 1 72 ? 10.828 2.646 -1.755 1 82.81 72 ASN A C 1
ATOM 532 O O . ASN A 1 72 ? 9.602 2.578 -1.59 1 82.81 72 ASN A O 1
ATOM 536 N N . SER A 1 73 ? 11.625 1.836 -1.259 1 89.62 73 SER A N 1
ATOM 537 C CA . SER A 1 73 ? 11.203 0.786 -0.338 1 89.62 73 SER A CA 1
ATOM 538 C C . SER A 1 73 ? 10.055 -0.03 -0.919 1 89.62 73 SER A C 1
ATOM 540 O O . SER A 1 73 ? 9.031 -0.223 -0.263 1 89.62 73 SER A O 1
ATOM 542 N N . ARG A 1 74 ? 10.297 -0.484 -2.08 1 91.06 74 ARG A N 1
ATOM 543 C CA . ARG A 1 74 ? 9.281 -1.32 -2.709 1 91.06 74 ARG A CA 1
ATOM 544 C C . ARG A 1 74 ? 9.125 -2.645 -1.969 1 91.06 74 ARG A C 1
ATOM 546 O O . ARG A 1 74 ? 10.117 -3.318 -1.679 1 91.06 74 ARG A O 1
ATOM 553 N N . LEU A 1 75 ? 7.871 -2.957 -1.645 1 94.25 75 LEU A N 1
ATOM 554 C CA . LEU A 1 75 ? 7.609 -4.266 -1.052 1 94.25 75 LEU A CA 1
ATOM 555 C C . LEU A 1 75 ? 7.645 -5.359 -2.113 1 94.25 75 LEU A C 1
ATOM 557 O O . LEU A 1 75 ? 6.766 -5.426 -2.973 1 94.25 75 LEU A O 1
ATOM 561 N N . MET A 1 76 ? 8.711 -6.156 -2.031 1 94.94 76 MET A N 1
ATOM 562 C CA . MET A 1 76 ? 8.875 -7.254 -2.98 1 94.94 76 MET A CA 1
ATOM 563 C C . MET A 1 76 ? 8.797 -8.602 -2.273 1 94.94 76 MET A C 1
ATOM 565 O O . MET A 1 76 ? 9.43 -8.805 -1.232 1 94.94 76 MET A O 1
ATOM 569 N N . ILE A 1 77 ? 8.023 -9.531 -2.84 1 95.38 77 ILE A N 1
ATOM 570 C CA . ILE A 1 77 ? 7.828 -10.812 -2.172 1 95.38 77 ILE A CA 1
ATOM 571 C C . ILE A 1 77 ? 7.656 -11.914 -3.213 1 95.38 77 ILE A C 1
ATOM 573 O O . ILE A 1 77 ? 6.973 -11.719 -4.223 1 95.38 77 ILE A O 1
ATOM 577 N N . PRO A 1 78 ? 8.375 -13.016 -3.029 1 93.56 78 PRO A N 1
ATOM 578 C CA . PRO A 1 78 ? 8.164 -14.156 -3.922 1 93.56 78 PRO A CA 1
ATOM 579 C C . PRO A 1 78 ? 6.953 -15 -3.527 1 93.56 78 PRO A C 1
ATOM 581 O O . PRO A 1 78 ? 6.848 -15.438 -2.379 1 93.56 78 PRO A O 1
ATOM 584 N N . LEU A 1 79 ? 6.07 -15.117 -4.418 1 92.31 79 LEU A N 1
ATOM 585 C CA . LEU A 1 79 ? 4.898 -15.953 -4.188 1 92.31 79 LEU A CA 1
ATOM 586 C C . LEU A 1 79 ? 4.707 -16.953 -5.328 1 92.31 79 LEU A C 1
ATOM 588 O O . LEU A 1 79 ? 5.039 -16.656 -6.477 1 92.31 79 LEU A O 1
ATOM 592 N N . THR A 1 80 ? 4.176 -18 -4.949 1 88.88 80 THR A N 1
ATOM 593 C CA . THR A 1 80 ? 3.848 -19.031 -5.93 1 88.88 80 THR A CA 1
ATOM 594 C C . THR A 1 80 ? 2.408 -18.875 -6.41 1 88.88 80 THR A C 1
ATOM 596 O O . THR A 1 80 ? 1.504 -18.625 -5.609 1 88.88 80 THR A O 1
ATOM 599 N N . PHE A 1 81 ? 2.217 -19.078 -7.66 1 86.62 81 PHE A N 1
ATOM 600 C CA . PHE A 1 81 ? 0.869 -18.984 -8.203 1 86.62 81 PHE A CA 1
ATOM 601 C C . PHE A 1 81 ? 0.599 -20.125 -9.188 1 86.62 81 PHE A C 1
ATOM 603 O O . PHE A 1 81 ? 1.52 -20.609 -9.836 1 86.62 81 PHE A O 1
ATOM 610 N N . GLN A 1 82 ? -0.647 -20.484 -9.266 1 84 82 GLN A N 1
ATOM 611 C CA . GLN A 1 82 ? -1.134 -21.516 -10.172 1 84 82 GLN A CA 1
ATOM 612 C C . GLN A 1 82 ? -2.596 -21.281 -10.539 1 84 82 GLN A C 1
ATOM 614 O O . GLN A 1 82 ? -3.328 -20.625 -9.8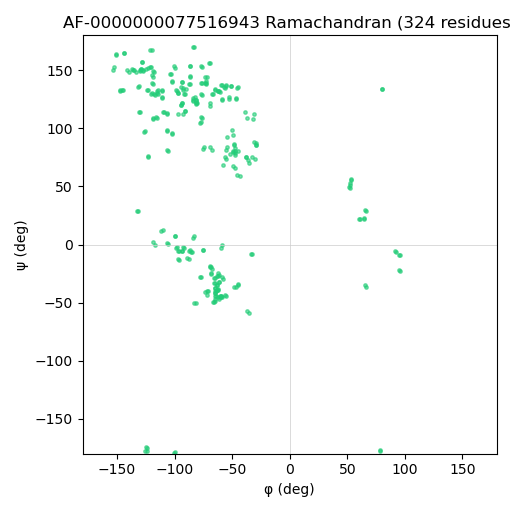05 1 84 82 GLN A O 1
ATOM 619 N N . ARG A 1 83 ? -2.881 -21.797 -11.734 1 83.88 83 ARG A N 1
ATOM 620 C CA . ARG A 1 83 ? -4.301 -21.75 -12.062 1 83.88 83 ARG A CA 1
ATOM 621 C C . ARG A 1 83 ? -5.141 -22.422 -10.984 1 83.88 83 ARG A C 1
ATOM 623 O O . ARG A 1 83 ? -4.781 -23.5 -10.5 1 83.88 83 ARG A O 1
ATOM 630 N N . TYR A 1 84 ? -6.188 -21.766 -10.688 1 85.94 84 TYR A N 1
ATOM 631 C CA . TYR A 1 84 ? -7.031 -22.297 -9.625 1 85.94 84 TYR A CA 1
ATOM 632 C C . TYR A 1 84 ? -7.594 -23.656 -9.992 1 85.94 84 TYR A C 1
ATOM 634 O O . TYR A 1 84 ? -8.062 -23.859 -11.117 1 85.94 84 TYR A O 1
ATOM 642 N N . ARG A 1 85 ? -7.488 -24.625 -9.078 1 76.56 85 ARG A N 1
ATOM 643 C CA . ARG A 1 85 ? -8.016 -25.984 -9.164 1 76.56 85 ARG A CA 1
ATOM 644 C C . ARG A 1 85 ? -7.426 -26.734 -10.359 1 76.56 85 ARG A C 1
ATOM 646 O O . ARG A 1 85 ? -8.086 -27.594 -10.953 1 76.56 85 ARG A O 1
ATOM 653 N N . LYS A 1 86 ? -6.348 -26.281 -10.773 1 70.88 86 LYS A N 1
ATOM 654 C CA . LYS A 1 86 ? -5.602 -27.031 -11.789 1 70.88 86 LYS A CA 1
ATOM 655 C C . LYS A 1 86 ? -4.191 -27.344 -11.305 1 70.88 86 LYS A C 1
ATOM 657 O O . LYS A 1 86 ? -3.219 -26.75 -11.766 1 70.88 86 LYS A O 1
ATOM 662 N N . PRO A 1 87 ? -4.18 -28.312 -10.438 1 63.16 87 PRO A N 1
ATOM 663 C CA . PRO A 1 87 ? -2.912 -28.609 -9.766 1 63.16 87 PRO A CA 1
ATOM 664 C C . PRO A 1 87 ? -1.817 -29.047 -10.742 1 63.16 87 PRO A C 1
ATOM 666 O O . PRO A 1 87 ? -0.629 -28.875 -10.453 1 63.16 87 PRO A O 1
ATOM 669 N N . ASP A 1 88 ? -2.27 -29.547 -11.805 1 65.19 88 ASP A N 1
ATOM 670 C CA . ASP A 1 88 ? -1.292 -30.047 -12.766 1 65.19 88 ASP A CA 1
ATOM 671 C C . ASP A 1 88 ? -0.806 -28.938 -13.688 1 65.19 88 ASP A C 1
ATOM 673 O O . ASP A 1 88 ? 0.064 -29.156 -14.531 1 65.19 88 ASP A O 1
ATOM 677 N N . SER A 1 89 ? -1.464 -27.875 -13.477 1 60.12 89 SER A N 1
ATOM 678 C CA . SER A 1 89 ? -1.013 -26.781 -14.32 1 60.12 89 SER A CA 1
ATOM 679 C C . SER A 1 89 ? 0.348 -26.25 -13.867 1 60.12 89 SER A C 1
ATOM 681 O O . SER A 1 89 ? 0.649 -26.25 -12.672 1 60.12 89 SER A O 1
ATOM 683 N N . PRO A 1 90 ? 1.083 -26.016 -14.984 1 56.34 90 PRO A N 1
ATOM 684 C CA . PRO A 1 90 ? 2.381 -25.453 -14.609 1 56.34 90 PRO A CA 1
ATOM 685 C C . PRO A 1 90 ? 2.256 -24.234 -13.695 1 56.34 90 PRO A C 1
ATOM 687 O O . PRO A 1 90 ? 1.301 -23.453 -13.812 1 56.34 90 PRO A O 1
ATOM 690 N N . ILE A 1 91 ? 2.955 -24.375 -12.625 1 51.72 91 ILE A N 1
ATOM 691 C CA . ILE A 1 91 ? 3.162 -23.172 -11.844 1 51.72 91 ILE A CA 1
ATOM 692 C C . ILE A 1 91 ? 3.674 -22.047 -12.758 1 51.72 91 ILE A C 1
ATOM 694 O O . ILE A 1 91 ? 4.668 -22.234 -13.461 1 51.72 91 ILE A O 1
ATOM 698 N N . ILE A 1 92 ? 2.693 -21.156 -13.172 1 56.38 92 ILE A N 1
ATOM 699 C CA . ILE A 1 92 ? 2.961 -20.188 -14.219 1 56.38 92 ILE A CA 1
ATOM 700 C C . ILE A 1 92 ? 3.389 -18.859 -13.602 1 56.38 92 ILE A C 1
ATOM 702 O O . ILE A 1 92 ? 2.928 -18.5 -12.516 1 56.38 92 ILE A O 1
ATOM 706 N N . ASN A 1 93 ? 4.453 -18.266 -14.195 1 54.53 93 ASN A N 1
ATOM 707 C CA . ASN A 1 93 ? 5.117 -17.031 -13.781 1 54.53 93 ASN A CA 1
ATOM 708 C C . ASN A 1 93 ? 4.273 -15.805 -14.109 1 54.53 93 ASN A C 1
ATOM 710 O O . ASN A 1 93 ? 4.25 -14.836 -13.344 1 54.53 93 ASN A O 1
ATOM 714 N N . THR A 1 94 ? 3.711 -15.891 -15.266 1 58.84 94 THR A N 1
ATOM 715 C CA . THR A 1 94 ? 2.832 -14.805 -15.672 1 58.84 94 THR A CA 1
ATOM 716 C C . THR A 1 94 ? 1.623 -15.336 -16.422 1 58.84 94 THR A C 1
ATOM 718 O O . THR A 1 94 ? 1.643 -16.469 -16.922 1 58.84 94 THR A O 1
ATOM 721 N N . LEU A 1 95 ? 0.57 -14.594 -16.281 1 59.47 95 LEU A N 1
ATOM 722 C CA . LEU A 1 95 ? -0.602 -14.898 -17.094 1 59.47 95 LEU A CA 1
ATOM 723 C C . LEU A 1 95 ? -0.215 -15.078 -18.562 1 59.47 95 LEU A C 1
ATOM 725 O O . LEU A 1 95 ? -0.738 -15.969 -19.234 1 59.47 95 LEU A O 1
ATOM 729 N N . GLU A 1 96 ? 0.703 -14.297 -18.906 1 59.94 96 GLU A N 1
ATOM 730 C CA . GLU A 1 96 ? 1.112 -14.414 -20.297 1 59.94 96 GLU A CA 1
ATOM 731 C C . GLU A 1 96 ? 1.881 -15.703 -20.531 1 59.94 96 GLU A C 1
ATOM 733 O O . GLU A 1 96 ? 1.737 -16.328 -21.594 1 59.94 96 GLU A O 1
ATOM 738 N N . ALA A 1 97 ? 2.664 -15.93 -19.562 1 59.84 97 ALA A N 1
ATOM 739 C CA . ALA A 1 97 ? 3.35 -17.203 -19.719 1 59.84 97 ALA A CA 1
ATOM 740 C C . ALA A 1 97 ? 2.354 -18.375 -19.719 1 59.84 97 ALA A C 1
ATOM 742 O O . ALA A 1 97 ? 2.572 -19.375 -20.406 1 59.84 97 ALA A O 1
ATOM 743 N N . PHE A 1 98 ? 1.32 -18.094 -19.078 1 58.72 98 PHE A N 1
ATOM 744 C CA . PHE A 1 98 ? 0.315 -19.141 -18.969 1 58.72 98 PHE A CA 1
ATOM 745 C C . PHE A 1 98 ? -0.545 -19.203 -20.219 1 58.72 98 PHE A C 1
ATOM 747 O O . PHE A 1 98 ? -0.726 -20.266 -20.812 1 58.72 98 PHE A O 1
ATOM 754 N N . PHE A 1 99 ? -1.002 -18.109 -20.562 1 58.41 99 PHE A N 1
ATOM 755 C CA . PHE A 1 99 ? -1.974 -18.125 -21.656 1 58.41 99 PHE A CA 1
ATOM 756 C C . PHE A 1 99 ? -1.283 -17.922 -23 1 58.41 99 PHE A C 1
ATOM 758 O O . PHE A 1 99 ? -1.881 -18.156 -24.047 1 58.41 99 PHE A O 1
ATOM 765 N N . GLY A 1 100 ? -0.025 -17.734 -22.875 1 57.41 100 GLY A N 1
ATOM 766 C CA . GLY A 1 100 ? 0.685 -17.359 -24.094 1 57.41 100 GLY A CA 1
ATOM 767 C C . GLY A 1 100 ? 0.546 -15.891 -24.438 1 57.41 100 GLY A C 1
ATOM 768 O O . GLY A 1 100 ? -0.504 -15.289 -24.203 1 57.41 100 GLY A O 1
ATOM 769 N N . ALA A 1 101 ? 1.727 -15.312 -24.766 1 56.38 101 ALA A N 1
ATOM 770 C CA . ALA A 1 101 ? 1.725 -13.93 -25.234 1 56.38 101 ALA A CA 1
ATOM 771 C C . ALA A 1 101 ? 0.64 -13.703 -26.281 1 56.38 101 ALA A C 1
ATOM 773 O O . ALA A 1 101 ? 0.488 -14.5 -27.219 1 56.38 101 ALA A O 1
ATOM 774 N N . GLY A 1 102 ? -0.259 -12.688 -26.047 1 57.75 102 GLY A N 1
ATOM 775 C CA . GLY A 1 102 ? -1.283 -12.359 -27.031 1 57.75 102 GLY A CA 1
ATOM 776 C C . GLY A 1 102 ? -2.613 -13.039 -26.75 1 57.75 102 GLY A C 1
ATOM 777 O O . GLY A 1 102 ? -3.633 -12.68 -27.344 1 57.75 102 GLY A O 1
ATOM 778 N N . ASN A 1 103 ? -2.508 -14.102 -26.031 1 57.94 103 ASN A N 1
ATOM 779 C CA . ASN A 1 103 ? -3.746 -14.828 -25.781 1 57.94 103 ASN A CA 1
ATOM 780 C C . ASN A 1 103 ? -4.465 -14.305 -24.547 1 57.94 103 ASN A C 1
ATOM 782 O O . ASN A 1 103 ? -5.527 -14.812 -24.188 1 57.94 103 ASN A O 1
ATOM 786 N N . VAL A 1 104 ? -3.76 -13.586 -23.906 1 58.56 104 VAL A N 1
ATOM 787 C CA . VAL A 1 104 ? -4.41 -12.992 -22.734 1 58.56 104 VAL A CA 1
ATOM 788 C C . VAL A 1 104 ? -5.312 -11.844 -23.172 1 58.56 104 VAL A C 1
ATOM 790 O O . VAL A 1 104 ? -4.883 -10.953 -23.906 1 58.56 104 VAL A O 1
ATOM 793 N N . VAL A 1 105 ? -6.629 -12.18 -23.125 1 59.91 105 VAL A N 1
ATOM 794 C CA . VAL A 1 105 ? -7.59 -11.125 -23.453 1 59.91 105 VAL A CA 1
ATOM 795 C C . VAL A 1 105 ? -7.594 -10.078 -22.344 1 59.91 105 VAL A C 1
ATOM 797 O O . VAL A 1 105 ? -7.754 -10.406 -21.172 1 59.91 105 VAL A O 1
ATOM 800 N N . GLY A 1 106 ? -7.277 -8.961 -22.734 1 60.53 106 GLY A N 1
ATOM 801 C CA . GLY A 1 106 ? -7.332 -7.824 -21.828 1 60.53 106 GLY A CA 1
ATOM 802 C C . GLY A 1 106 ? -8.656 -7.703 -21.109 1 60.53 106 GLY A C 1
ATOM 803 O O . GLY A 1 106 ? -9.648 -8.32 -21.5 1 60.53 106 GLY A O 1
ATOM 804 N N . GLU A 1 107 ? -8.773 -7.441 -19.844 1 65.62 107 GLU A N 1
ATOM 805 C CA . GLU A 1 107 ? -9.945 -7.102 -19.047 1 65.62 107 GLU A CA 1
ATOM 806 C C . GLU A 1 107 ? -10.586 -8.352 -18.438 1 65.62 107 GLU A C 1
ATOM 808 O O . GLU A 1 107 ? -11.539 -8.258 -17.672 1 65.62 107 GLU A O 1
ATOM 813 N N . MET A 1 108 ? -9.953 -9.477 -18.938 1 72.88 108 MET A N 1
ATOM 814 C CA . MET A 1 108 ? -10.492 -10.703 -18.344 1 72.88 108 MET A CA 1
ATOM 815 C C . MET A 1 108 ? -9.789 -11.039 -17.031 1 72.88 108 MET A C 1
ATOM 817 O O . MET A 1 108 ? -8.586 -10.797 -16.891 1 72.88 108 MET A O 1
ATOM 821 N N . TYR A 1 109 ? -10.664 -11.57 -16.219 1 79.62 109 TYR A N 1
ATOM 822 C CA . TYR A 1 109 ? -10.141 -12.062 -14.953 1 79.62 109 TYR A CA 1
ATOM 823 C C . TYR A 1 109 ? -9.906 -13.57 -15.008 1 79.62 109 TYR A C 1
ATOM 825 O O . TYR A 1 109 ? -10.727 -14.312 -15.562 1 79.62 109 TYR A O 1
ATOM 833 N N . TYR A 1 110 ? -8.766 -13.93 -14.562 1 82 110 TYR A N 1
ATOM 834 C CA . TYR A 1 110 ? -8.398 -15.336 -14.484 1 82 110 TYR A CA 1
ATOM 835 C C . TYR A 1 110 ? -8.234 -15.773 -13.031 1 82 110 TYR A C 1
ATOM 837 O O . TYR A 1 110 ? -7.516 -15.133 -12.258 1 82 110 TYR A O 1
ATOM 845 N N . PRO A 1 111 ? -8.922 -16.891 -12.734 1 87.31 111 PRO A N 1
ATOM 846 C CA . PRO A 1 111 ? -8.789 -17.375 -11.352 1 87.31 111 PRO A CA 1
ATOM 847 C C . PRO A 1 111 ? -7.457 -18.078 -11.094 1 87.31 111 PRO A C 1
ATOM 849 O O . PRO A 1 111 ? -7.09 -18.984 -11.828 1 87.31 111 PRO A O 1
ATOM 852 N N . PHE A 1 112 ? -6.809 -17.625 -10.039 1 88.38 112 PHE A N 1
ATOM 853 C CA . PHE A 1 112 ? -5.531 -18.219 -9.648 1 88.38 112 PHE A CA 1
ATOM 854 C C . PHE A 1 112 ? -5.469 -18.438 -8.148 1 88.38 112 PHE A C 1
ATOM 856 O O . PHE A 1 112 ? -6.145 -17.734 -7.383 1 88.38 112 PHE A O 1
ATOM 863 N N . ALA A 1 113 ? -4.676 -19.5 -7.844 1 90.19 113 ALA A N 1
ATOM 864 C CA . ALA A 1 113 ? -4.223 -19.656 -6.465 1 90.19 113 ALA A CA 1
ATOM 865 C C . ALA A 1 113 ? -2.877 -18.969 -6.25 1 90.19 113 ALA A C 1
ATOM 867 O O . ALA A 1 113 ? -1.945 -19.156 -7.039 1 90.19 113 ALA A O 1
ATOM 868 N N . ILE A 1 114 ? -2.861 -18.141 -5.184 1 91.38 114 ILE A N 1
ATOM 869 C CA . ILE A 1 114 ? -1.625 -17.453 -4.848 1 91.38 114 ILE A CA 1
ATOM 870 C C . ILE A 1 114 ? -1.127 -17.922 -3.48 1 91.38 114 ILE A C 1
ATOM 872 O O . ILE A 1 114 ? -1.746 -17.625 -2.455 1 91.38 114 ILE A O 1
ATOM 876 N N . GLN A 1 115 ? -0.039 -18.672 -3.445 1 92.44 115 GLN A N 1
ATOM 877 C CA . GLN A 1 115 ? 0.681 -19.156 -2.273 1 92.44 115 GLN A CA 1
ATOM 878 C C . GLN A 1 115 ? -0.168 -20.156 -1.48 1 92.44 115 GLN A C 1
ATOM 880 O O . GLN A 1 115 ? 0.366 -21.047 -0.825 1 92.44 115 GLN A O 1
ATOM 885 N N . ASP A 1 116 ? -1.391 -19.953 -1.411 1 91.88 116 ASP A N 1
ATOM 886 C CA . ASP A 1 116 ? -2.365 -20.875 -0.817 1 91.88 116 ASP A CA 1
ATOM 887 C C . ASP A 1 116 ? -3.242 -21.516 -1.89 1 91.88 116 ASP A C 1
ATOM 889 O O . ASP A 1 116 ? -4.102 -20.844 -2.473 1 91.88 116 ASP A O 1
ATOM 893 N N . GLN A 1 117 ? -3.154 -22.719 -2.072 1 87.75 117 GLN A N 1
ATOM 894 C CA . GLN A 1 117 ? -3.785 -23.438 -3.174 1 87.75 117 GLN A CA 1
ATOM 895 C C . GLN A 1 117 ? -5.305 -23.438 -3.029 1 87.75 117 GLN A C 1
ATOM 897 O O . GLN A 1 117 ? -6.027 -23.688 -3.996 1 87.75 117 GLN A O 1
ATOM 902 N N . SER A 1 118 ? -5.68 -23.219 -1.859 1 88 118 SER A N 1
ATOM 903 C CA . SER A 1 118 ? -7.105 -23.328 -1.586 1 88 118 SER A CA 1
ATOM 904 C C . SER A 1 118 ? -7.832 -22.016 -1.881 1 88 118 SER A C 1
ATOM 906 O O . SER A 1 118 ? -9.062 -21.953 -1.837 1 88 118 SER A O 1
ATOM 908 N N . THR A 1 119 ? -7.098 -21.047 -2.207 1 89.06 119 THR A N 1
ATOM 909 C CA . THR A 1 119 ? -7.715 -19.734 -2.381 1 89.06 119 THR A CA 1
ATOM 910 C C . THR A 1 119 ? -7.891 -19.422 -3.861 1 89.06 119 THR A C 1
ATOM 912 O O . THR A 1 119 ? -7.027 -19.75 -4.68 1 89.06 119 THR A O 1
ATOM 915 N N . ARG A 1 120 ? -9.016 -18.812 -4.184 1 91.56 120 ARG A N 1
ATOM 916 C CA . ARG A 1 120 ? -9.336 -18.359 -5.535 1 91.56 120 ARG A CA 1
ATOM 917 C C . ARG A 1 120 ? -9.234 -16.844 -5.641 1 91.56 120 ARG A C 1
ATOM 919 O O . ARG A 1 120 ? -10.07 -16.109 -5.094 1 91.56 120 ARG A O 1
ATOM 926 N N . ILE A 1 121 ? -8.266 -16.391 -6.422 1 90.44 121 ILE A N 1
ATOM 927 C CA . ILE A 1 121 ? -8.055 -14.961 -6.625 1 90.44 121 ILE A CA 1
ATOM 928 C C . ILE A 1 121 ? -8.18 -14.625 -8.109 1 90.44 121 ILE A C 1
ATOM 930 O O . ILE A 1 121 ? -7.562 -15.281 -8.953 1 90.44 121 ILE A O 1
ATOM 934 N N . GLU A 1 122 ? -9 -13.609 -8.367 1 87.38 122 GLU A N 1
ATOM 935 C CA . GLU A 1 122 ? -9.141 -13.148 -9.75 1 87.38 122 GLU A CA 1
ATOM 936 C C . GLU A 1 122 ? -7.992 -12.234 -10.148 1 87.38 122 GLU A C 1
ATOM 938 O O . GLU A 1 122 ? -7.758 -11.203 -9.508 1 87.38 122 GLU A O 1
ATOM 943 N N . CYS A 1 123 ? -7.328 -12.688 -11.188 1 84.62 123 CYS A N 1
ATOM 944 C CA . CYS A 1 123 ? -6.152 -11.953 -11.633 1 84.62 123 CYS A CA 1
ATOM 945 C C . CYS A 1 123 ? -6.344 -11.438 -13.055 1 84.62 123 CYS A C 1
ATOM 947 O O . CYS A 1 123 ? -7.086 -12.023 -13.844 1 84.62 123 CYS A O 1
ATOM 949 N N . GLN A 1 124 ? -5.742 -10.336 -13.266 1 80.25 124 GLN A N 1
ATOM 950 C CA . GLN A 1 124 ? -5.695 -9.773 -14.609 1 80.25 124 GLN A CA 1
ATOM 951 C C . GLN A 1 124 ? -4.258 -9.539 -15.062 1 80.25 124 GLN A C 1
ATOM 953 O O . GLN A 1 124 ? -3.373 -9.297 -14.234 1 80.25 124 GLN A O 1
ATOM 958 N N . VAL A 1 125 ? -4.148 -9.609 -16.312 1 75.19 125 VAL A N 1
ATOM 959 C CA . VAL A 1 125 ? -2.822 -9.367 -16.859 1 75.19 125 VAL A CA 1
ATOM 960 C C . VAL A 1 125 ? -2.488 -7.879 -16.781 1 75.19 125 VAL A C 1
ATOM 962 O O . VAL A 1 125 ? -3.373 -7.031 -16.906 1 75.19 125 VAL A O 1
ATOM 965 N N . SER A 1 126 ? -1.162 -7.688 -16.516 1 73.12 126 SER A N 1
ATOM 966 C CA . SER A 1 126 ? -0.709 -6.305 -16.578 1 73.12 126 SER A CA 1
ATOM 967 C C . SER A 1 126 ? -0.913 -5.719 -17.969 1 73.12 126 SER A C 1
ATOM 969 O O . SER A 1 126 ? -0.575 -6.355 -18.969 1 73.12 126 SER A O 1
ATOM 971 N N . ARG A 1 127 ? -1.452 -4.605 -18 1 70.56 127 ARG A N 1
ATOM 972 C CA . ARG A 1 127 ? -1.785 -4 -19.297 1 70.56 127 ARG A CA 1
ATOM 973 C C . ARG A 1 127 ? -0.539 -3.447 -19.969 1 70.56 127 ARG A C 1
ATOM 975 O O . ARG A 1 127 ? 0.299 -2.812 -19.328 1 70.56 127 ARG A O 1
ATOM 982 N N . ILE A 1 128 ? -0.593 -3.729 -21.219 1 70.88 128 ILE A N 1
ATOM 983 C CA . ILE A 1 128 ? 0.499 -3.207 -22.031 1 70.88 128 ILE A CA 1
ATOM 984 C C . ILE A 1 128 ? 0.454 -1.681 -22.031 1 70.88 128 ILE A C 1
ATOM 986 O O . ILE A 1 128 ? -0.621 -1.086 -22.156 1 70.88 128 ILE A O 1
ATOM 990 N N . GLY A 1 129 ? 1.615 -1.094 -21.812 1 72 129 GLY A N 1
ATOM 991 C CA . GLY A 1 129 ? 1.687 0.357 -21.875 1 72 129 GLY A CA 1
ATOM 992 C C . GLY A 1 129 ? 1.562 1.022 -20.516 1 72 129 GLY A C 1
ATOM 993 O O . GLY A 1 129 ? 1.759 2.232 -20.391 1 72 129 GLY A O 1
ATOM 994 N N . THR A 1 130 ? 1.216 0.119 -19.578 1 73.06 130 THR A N 1
ATOM 995 C CA . THR A 1 130 ? 1.171 0.685 -18.234 1 73.06 130 THR A CA 1
ATOM 996 C C . THR A 1 130 ? 2.564 0.707 -17.609 1 73.06 130 THR A C 1
ATOM 998 O O . THR A 1 130 ? 3.51 0.153 -18.172 1 73.06 130 THR A O 1
ATOM 1001 N N . HIS A 1 131 ? 2.662 1.375 -16.484 1 75.31 131 HIS A N 1
ATOM 1002 C CA . HIS A 1 131 ? 3.941 1.538 -15.812 1 75.31 131 HIS A CA 1
ATOM 1003 C C . HIS A 1 131 ? 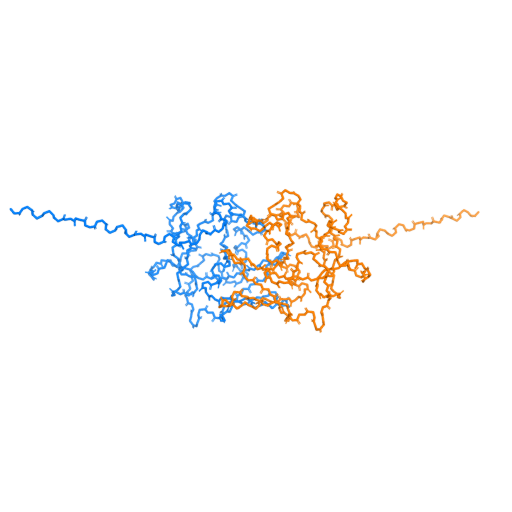4.262 0.323 -14.945 1 75.31 131 HIS A C 1
ATOM 1005 O O . HIS A 1 131 ? 5.242 0.331 -14.195 1 75.31 131 HIS A O 1
ATOM 1011 N N . PHE A 1 132 ? 3.416 -0.645 -15.07 1 74.25 132 PHE A N 1
ATOM 1012 C CA . PHE A 1 132 ? 3.682 -1.871 -14.328 1 74.25 132 PHE A CA 1
ATOM 1013 C C . PHE A 1 132 ? 3.549 -3.092 -15.227 1 74.25 132 PHE A C 1
ATOM 1015 O O . PHE A 1 132 ? 3.213 -4.184 -14.766 1 74.25 132 PHE A O 1
ATOM 1022 N N . GLU A 1 133 ? 3.803 -2.871 -16.391 1 74.88 133 GLU A N 1
ATOM 1023 C CA . GLU A 1 133 ? 3.604 -3.893 -17.422 1 74.88 133 GLU A CA 1
ATOM 1024 C C . GLU A 1 133 ? 4.414 -5.148 -17.109 1 74.88 133 GLU A C 1
ATOM 1026 O O . GLU A 1 133 ? 3.973 -6.266 -17.391 1 74.88 133 GLU A O 1
ATOM 1031 N N . HIS A 1 134 ? 5.477 -5.02 -16.469 1 73.06 134 HIS A N 1
ATOM 1032 C CA . HIS A 1 134 ? 6.387 -6.145 -16.312 1 73.06 134 HIS A CA 1
ATOM 1033 C C . HIS A 1 134 ? 6.398 -6.645 -14.867 1 73.06 134 HIS A C 1
ATOM 1035 O O . HIS A 1 134 ? 7.254 -7.445 -14.492 1 73.06 134 HIS A O 1
ATOM 1041 N N . VAL A 1 135 ? 5.48 -6.191 -14.133 1 77.19 135 VAL A N 1
ATOM 1042 C CA . VAL A 1 135 ? 5.496 -6.523 -12.711 1 77.19 135 VAL A CA 1
ATOM 1043 C C . VAL A 1 135 ? 4.113 -7.004 -12.281 1 77.19 135 VAL A C 1
ATOM 1045 O O . VAL A 1 135 ? 3.096 -6.461 -12.727 1 77.19 135 VAL A O 1
ATOM 1048 N N . ASN A 1 136 ? 4.098 -8.078 -11.516 1 80.69 136 ASN A N 1
ATOM 1049 C CA . ASN A 1 136 ? 2.863 -8.492 -10.859 1 80.69 136 ASN A CA 1
ATOM 1050 C C . ASN A 1 136 ? 2.619 -7.715 -9.57 1 80.69 136 ASN A C 1
ATOM 1052 O O . ASN A 1 136 ? 3.5 -7.633 -8.711 1 80.69 136 ASN A O 1
ATOM 1056 N N . ILE A 1 137 ? 1.463 -7.156 -9.523 1 85.56 137 ILE A N 1
ATOM 1057 C CA . ILE A 1 137 ? 1.115 -6.359 -8.359 1 85.56 137 ILE A CA 1
ATOM 1058 C C . ILE A 1 137 ? 0.028 -7.07 -7.551 1 85.56 137 ILE A C 1
ATOM 1060 O O . ILE A 1 137 ? -0.967 -7.531 -8.117 1 85.56 137 ILE A O 1
ATOM 1064 N N . MET A 1 138 ? 0.299 -7.242 -6.363 1 88.94 138 MET A N 1
ATOM 1065 C CA . MET A 1 138 ? -0.717 -7.75 -5.445 1 88.94 138 MET A CA 1
ATOM 1066 C C . MET A 1 138 ? -1.446 -6.602 -4.758 1 88.94 138 MET A C 1
ATOM 1068 O O . MET A 1 138 ? -0.825 -5.785 -4.07 1 88.94 138 MET A O 1
ATOM 1072 N N . GLY A 1 139 ? -2.664 -6.535 -4.895 1 87.69 139 GLY A N 1
ATOM 1073 C CA . GLY A 1 139 ? -3.455 -5.453 -4.324 1 87.69 139 GLY A CA 1
ATOM 1074 C C . GLY A 1 139 ? -4.156 -5.84 -3.037 1 87.69 139 GLY A C 1
ATOM 1075 O O . GLY A 1 139 ? -4.02 -6.973 -2.564 1 87.69 139 GLY A O 1
ATOM 1076 N N . ILE A 1 140 ? -4.852 -4.918 -2.547 1 89.19 140 ILE A N 1
ATOM 1077 C CA . ILE A 1 140 ? -5.496 -5.031 -1.243 1 89.19 140 ILE A CA 1
ATOM 1078 C C . ILE A 1 140 ? -6.559 -6.125 -1.286 1 89.19 140 ILE A C 1
ATOM 1080 O O . ILE A 1 140 ? -6.805 -6.801 -0.284 1 89.19 140 ILE A O 1
ATOM 1084 N N . ASP A 1 141 ? -7.172 -6.391 -2.436 1 87.5 141 ASP A N 1
ATOM 1085 C CA . ASP A 1 141 ? -8.188 -7.43 -2.559 1 87.5 141 ASP A CA 1
ATOM 1086 C C . ASP A 1 141 ? -7.59 -8.812 -2.311 1 87.5 141 ASP A C 1
ATOM 1088 O O . ASP A 1 141 ? -8.211 -9.656 -1.658 1 87.5 141 ASP A O 1
ATOM 1092 N N . SER A 1 142 ? -6.422 -8.977 -2.859 1 91.44 142 SER A N 1
ATOM 1093 C CA . SER A 1 142 ? -5.734 -10.234 -2.615 1 91.44 142 SER A CA 1
ATOM 1094 C C . SER A 1 142 ? -5.371 -10.391 -1.143 1 91.44 142 SER A C 1
ATOM 1096 O O . SER A 1 142 ? -5.523 -11.477 -0.572 1 91.44 142 SER A O 1
ATOM 1098 N N . LEU A 1 143 ? -4.984 -9.32 -0.501 1 94.75 143 LEU A N 1
ATOM 1099 C CA . LEU A 1 143 ? -4.648 -9.359 0.917 1 94.75 143 LEU A CA 1
ATOM 1100 C C . LEU A 1 143 ? -5.871 -9.719 1.757 1 94.75 143 LEU A C 1
ATOM 1102 O O . LEU A 1 143 ? -5.773 -10.508 2.699 1 94.75 143 LEU A O 1
ATOM 1106 N N . ARG A 1 144 ? -6.906 -9.148 1.333 1 93.81 144 ARG A N 1
ATOM 1107 C CA . ARG A 1 144 ? -8.148 -9.398 2.053 1 93.81 144 ARG A CA 1
ATOM 1108 C C . ARG A 1 144 ? -8.578 -10.859 1.924 1 93.81 144 ARG A C 1
ATOM 1110 O O . ARG A 1 144 ? -8.867 -11.516 2.924 1 93.81 144 ARG A O 1
ATOM 1117 N N . LYS A 1 145 ? -8.578 -11.328 0.731 1 92.62 145 LYS A N 1
ATOM 1118 C CA . LYS A 1 145 ? -9.016 -12.703 0.483 1 92.62 145 LYS A CA 1
ATOM 1119 C C . LYS A 1 145 ? -8.117 -13.703 1.214 1 92.62 145 LYS A C 1
ATOM 1121 O O . LYS A 1 145 ? -8.602 -14.727 1.698 1 92.62 145 LYS A O 1
ATOM 1126 N N . LEU A 1 146 ? -6.898 -13.367 1.345 1 95.25 146 LEU A N 1
ATOM 1127 C CA . LEU A 1 146 ? -5.93 -14.242 1.995 1 95.25 146 LEU A CA 1
ATOM 1128 C C . LEU A 1 146 ? -5.801 -13.906 3.477 1 95.25 146 LEU A C 1
ATOM 1130 O O . LEU A 1 146 ? -5.09 -14.594 4.215 1 95.25 146 LEU A O 1
ATOM 1134 N N . LYS A 1 147 ? -6.445 -12.867 3.9 1 94.94 147 LYS A N 1
ATOM 1135 C CA . LYS A 1 147 ? -6.402 -12.367 5.27 1 94.94 147 LYS A CA 1
ATOM 1136 C C . LYS A 1 147 ? -4.965 -12.148 5.73 1 94.94 147 LYS A C 1
ATOM 1138 O O . LYS A 1 147 ? -4.559 -12.656 6.777 1 94.94 147 LYS A O 1
ATOM 1143 N N . LEU A 1 148 ? -4.285 -11.383 5.008 1 96.88 148 LEU A N 1
ATOM 1144 C CA . LEU A 1 148 ? -2.859 -11.18 5.254 1 96.88 148 LEU A CA 1
ATOM 1145 C C . LEU A 1 148 ? -2.605 -9.836 5.926 1 96.88 148 LEU A C 1
ATOM 1147 O O . LEU A 1 148 ? -3.301 -8.859 5.645 1 96.88 148 LEU A O 1
ATOM 1151 N N . ASN A 1 149 ? -1.576 -9.852 6.766 1 97 149 ASN A N 1
ATOM 1152 C CA . ASN A 1 149 ? -0.987 -8.641 7.336 1 97 149 ASN A CA 1
ATOM 1153 C C . ASN A 1 149 ? 0.49 -8.516 6.977 1 97 149 ASN A C 1
ATOM 1155 O O . ASN A 1 149 ? 1.156 -9.516 6.707 1 97 149 ASN A O 1
ATOM 1159 N N . LEU A 1 150 ? 0.864 -7.262 6.953 1 95.81 150 LEU A N 1
ATOM 1160 C CA . LEU A 1 150 ? 2.279 -6.965 6.758 1 95.81 150 LEU A CA 1
ATOM 1161 C C . LEU A 1 150 ? 2.988 -6.789 8.094 1 95.81 150 LEU A C 1
ATOM 1163 O O . LEU A 1 150 ? 2.57 -5.973 8.922 1 95.81 150 LEU A O 1
ATOM 1167 N N . ASP A 1 151 ? 3.963 -7.625 8.305 1 97.12 151 ASP A N 1
ATOM 1168 C CA . ASP A 1 151 ? 4.859 -7.469 9.445 1 97.12 151 ASP A CA 1
ATOM 1169 C C . ASP A 1 151 ? 6.234 -6.969 9 1 97.12 151 ASP A C 1
ATOM 1171 O O . ASP A 1 151 ? 7.102 -7.766 8.641 1 97.12 151 ASP A O 1
ATOM 1175 N N . ILE A 1 152 ? 6.445 -5.645 9.125 1 97.25 152 ILE A N 1
ATOM 1176 C CA . ILE A 1 152 ? 7.629 -5.02 8.547 1 97.25 152 ILE A CA 1
ATOM 1177 C C . ILE A 1 152 ? 8.711 -4.879 9.617 1 97.25 152 ILE A C 1
ATOM 1179 O O . ILE A 1 152 ? 8.43 -4.457 10.742 1 97.25 152 ILE A O 1
ATOM 1183 N N . ASP A 1 153 ? 9.844 -5.301 9.297 1 97.44 153 ASP A N 1
ATOM 1184 C CA . ASP A 1 153 ? 11.055 -5.039 10.062 1 97.44 153 ASP A CA 1
ATOM 1185 C C . ASP A 1 153 ? 11.891 -3.938 9.414 1 97.44 153 ASP A C 1
ATOM 1187 O O . ASP A 1 153 ? 12.703 -4.211 8.523 1 97.44 153 ASP A O 1
ATOM 1191 N N . TRP A 1 154 ? 11.734 -2.75 9.852 1 96.06 154 TRP A N 1
ATOM 1192 C CA . TRP A 1 154 ? 12.336 -1.577 9.227 1 96.06 154 TRP A CA 1
ATOM 1193 C C . TRP A 1 154 ? 13.852 -1.595 9.391 1 96.06 154 TRP A C 1
ATOM 1195 O O . TRP A 1 154 ? 14.578 -1.02 8.578 1 96.06 154 TRP A O 1
ATOM 1205 N N . ASP A 1 155 ? 14.344 -2.246 10.398 1 95.62 155 ASP A N 1
ATOM 1206 C CA . ASP A 1 155 ? 15.781 -2.291 10.656 1 95.62 155 ASP A CA 1
ATOM 1207 C C . ASP A 1 155 ? 16.484 -3.26 9.703 1 95.62 155 ASP A C 1
ATOM 1209 O O . ASP A 1 155 ? 17.641 -3.055 9.344 1 95.62 155 ASP A O 1
ATOM 1213 N N . LYS A 1 156 ? 15.789 -4.172 9.312 1 96.06 156 LYS A N 1
ATOM 1214 C CA . LYS A 1 156 ? 16.391 -5.203 8.469 1 96.06 156 LYS A CA 1
ATOM 1215 C C . LYS A 1 156 ? 15.953 -5.059 7.02 1 96.06 156 LYS A C 1
ATOM 1217 O O . LYS A 1 156 ? 16.312 -5.879 6.172 1 96.06 156 LYS A O 1
ATOM 1222 N N . ASP A 1 157 ? 15.156 -4.082 6.727 1 95.88 157 ASP A N 1
ATOM 1223 C CA . ASP A 1 157 ? 14.609 -3.863 5.391 1 95.88 157 ASP A CA 1
ATOM 1224 C C . ASP A 1 157 ? 13.961 -5.137 4.852 1 95.88 157 ASP A C 1
ATOM 1226 O O . ASP A 1 157 ? 14.234 -5.547 3.723 1 95.88 157 ASP A O 1
ATOM 1230 N N . SER A 1 158 ? 13.133 -5.656 5.738 1 97.56 158 SER A N 1
ATOM 1231 C CA . SER A 1 158 ? 12.406 -6.867 5.379 1 97.56 158 SER A CA 1
ATOM 1232 C C . SER A 1 158 ? 11 -6.863 5.969 1 97.56 158 SER A C 1
ATOM 1234 O O . SER A 1 158 ? 10.656 -5.988 6.77 1 97.56 158 SER A O 1
ATOM 1236 N N . PHE A 1 159 ? 10.211 -7.758 5.414 1 97.94 159 PHE A N 1
ATOM 1237 C CA . PHE A 1 159 ? 8.867 -7.914 5.953 1 97.94 159 PHE A CA 1
ATOM 1238 C C . PHE A 1 159 ? 8.367 -9.336 5.754 1 97.94 159 PHE A C 1
ATOM 1240 O O . PHE A 1 159 ? 8.969 -10.117 5.02 1 97.94 159 PHE A O 1
ATOM 1247 N N . LYS A 1 160 ? 7.328 -9.617 6.535 1 98 160 LYS A N 1
ATOM 1248 C CA . LYS A 1 160 ? 6.625 -10.891 6.379 1 98 160 LYS A CA 1
ATOM 1249 C C . LYS A 1 160 ? 5.141 -10.664 6.102 1 98 160 LYS A C 1
ATOM 1251 O O . LYS A 1 160 ? 4.516 -9.789 6.699 1 98 160 LYS A O 1
ATOM 1256 N N . LEU A 1 161 ? 4.684 -11.406 5.086 1 97.56 161 LEU A N 1
ATOM 1257 C CA . LEU A 1 161 ? 3.238 -11.578 5.02 1 97.56 161 LEU A CA 1
ATOM 1258 C C . LEU A 1 161 ? 2.777 -12.68 5.961 1 97.56 161 LEU A C 1
ATOM 1260 O O . LEU A 1 161 ? 3.275 -13.805 5.895 1 97.56 161 LEU A O 1
ATOM 1264 N N . ILE A 1 162 ? 1.833 -12.266 6.844 1 97.31 162 ILE A N 1
ATOM 1265 C CA . ILE A 1 162 ? 1.361 -13.211 7.852 1 97.31 162 ILE A CA 1
ATOM 1266 C C . ILE A 1 162 ? -0.165 -13.258 7.84 1 97.31 162 ILE A C 1
ATOM 1268 O O . ILE A 1 162 ? -0.82 -12.273 7.48 1 97.31 162 ILE A O 1
ATOM 1272 N N . LYS A 1 163 ? -0.713 -14.453 8.219 1 93.44 163 LYS A N 1
ATOM 1273 C CA . LYS A 1 163 ? -2.16 -14.578 8.367 1 93.44 163 LYS A CA 1
ATOM 1274 C C . LYS A 1 163 ? -2.6 -14.172 9.773 1 93.44 163 LYS A C 1
ATOM 1276 O O . LYS A 1 163 ? -1.914 -14.477 10.758 1 93.44 163 LYS A O 1
ATOM 1281 N N . LYS A 1 164 ? -3.748 -13.422 9.773 1 82.81 164 LYS A N 1
ATOM 1282 C CA . LYS A 1 164 ? -4.344 -13.07 11.055 1 82.81 164 LYS A CA 1
ATOM 1283 C C . LYS A 1 164 ? -5.828 -13.414 11.086 1 82.81 164 LYS A C 1
ATOM 1285 O O . LYS A 1 164 ? -6.535 -13.242 10.094 1 82.81 164 LYS A O 1
ATOM 1290 N N . MET B 1 1 ? 43.719 50.844 5.551 1 30.22 1 MET B N 1
ATOM 1291 C CA . MET B 1 1 ? 43.719 49.469 6.07 1 30.22 1 MET B CA 1
ATOM 1292 C C . MET B 1 1 ? 42.375 48.781 5.797 1 30.22 1 MET B C 1
ATOM 1294 O O . MET B 1 1 ? 41.375 49.125 6.43 1 30.22 1 MET B O 1
ATOM 1298 N N . ASP B 1 2 ? 42.062 48.469 4.512 1 31.3 2 ASP B N 1
ATOM 1299 C CA . ASP B 1 2 ? 40.875 48.031 3.791 1 31.3 2 ASP B CA 1
ATOM 1300 C C . ASP B 1 2 ? 40.469 46.625 4.219 1 31.3 2 ASP B C 1
ATOM 1302 O O . ASP B 1 2 ? 41.25 45.656 4.023 1 31.3 2 ASP B O 1
ATOM 1306 N N . SER B 1 3 ? 39.75 46.5 5.387 1 31.55 3 SER B N 1
ATOM 1307 C CA . SER B 1 3 ? 39.219 45.25 5.938 1 31.55 3 SER B CA 1
ATOM 1308 C C . SER B 1 3 ? 38.344 44.531 4.922 1 31.55 3 SER B C 1
ATOM 1310 O O . SER B 1 3 ? 37.281 45.062 4.531 1 31.55 3 SER B O 1
ATOM 1312 N N . HIS B 1 4 ? 38.969 43.812 4.012 1 32.84 4 HIS B N 1
ATOM 1313 C CA . HIS B 1 4 ? 38.312 42.875 3.084 1 32.84 4 HIS B CA 1
ATOM 1314 C C . HIS B 1 4 ? 37.5 41.844 3.824 1 32.84 4 HIS B C 1
ATOM 1316 O O . HIS B 1 4 ? 38.031 40.969 4.527 1 32.84 4 HIS B O 1
ATOM 1322 N N . ASP B 1 5 ? 36.344 42.281 4.363 1 35.25 5 ASP B N 1
ATOM 1323 C CA . ASP B 1 5 ? 35.406 41.344 4.969 1 35.25 5 ASP B CA 1
ATOM 1324 C C . ASP B 1 5 ? 35.031 40.219 4.004 1 35.25 5 ASP B C 1
ATOM 1326 O O . ASP B 1 5 ? 34.5 40.469 2.93 1 35.25 5 ASP B O 1
ATOM 1330 N N . LYS B 1 6 ? 35.906 39.156 3.953 1 32.94 6 LYS B N 1
ATOM 1331 C CA . LYS B 1 6 ? 35.625 37.906 3.246 1 32.94 6 LYS B CA 1
ATOM 1332 C C . LYS B 1 6 ? 34.281 37.344 3.676 1 32.94 6 LYS B C 1
ATOM 1334 O O . LYS B 1 6 ? 34.125 36.875 4.809 1 32.94 6 LYS B O 1
ATOM 1339 N N . SER B 1 7 ? 33.188 37.906 3.158 1 33.22 7 SER B N 1
ATOM 1340 C CA . SER B 1 7 ? 31.875 37.219 3.275 1 33.22 7 SER B CA 1
ATOM 1341 C C . SER B 1 7 ? 31.984 35.75 2.877 1 33.22 7 SER B C 1
ATOM 1343 O O . SER B 1 7 ? 32.312 35.438 1.733 1 33.22 7 SER B O 1
ATOM 1345 N N . GLY B 1 8 ? 32.531 34.938 3.783 1 29.67 8 GLY B N 1
ATOM 1346 C CA . GLY B 1 8 ? 32.469 33.5 3.619 1 29.67 8 GLY B CA 1
ATOM 1347 C C . GLY B 1 8 ? 31.094 32.969 3.254 1 29.67 8 GLY B C 1
ATOM 1348 O O . GLY B 1 8 ? 30.156 33.094 4.043 1 29.67 8 GLY B O 1
ATOM 1349 N N . SER B 1 9 ? 30.734 33 1.947 1 32.59 9 SER B N 1
ATOM 1350 C CA . SER B 1 9 ? 29.578 32.312 1.382 1 32.59 9 SER B CA 1
ATOM 1351 C C . SER B 1 9 ? 29.562 30.844 1.827 1 32.59 9 SER B C 1
ATOM 1353 O O . SER B 1 9 ? 30.422 30.047 1.43 1 32.59 9 SER B O 1
ATOM 1355 N N . SER B 1 10 ? 29.344 30.625 3.119 1 30.31 10 SER B N 1
ATOM 1356 C CA . SER B 1 10 ? 29.062 29.25 3.488 1 30.31 10 SER B CA 1
ATOM 1357 C C . SER B 1 10 ? 27.984 28.641 2.596 1 30.31 10 SER B C 1
ATOM 1359 O O . SER B 1 10 ? 26.828 29.078 2.629 1 30.31 10 SER B O 1
ATOM 1361 N N . SER B 1 11 ? 28.391 28.219 1.378 1 31.03 11 SER B N 1
ATOM 1362 C CA . SER B 1 11 ? 27.609 27.281 0.581 1 31.03 11 SER B CA 1
ATOM 1363 C C . SER B 1 11 ? 27.062 26.141 1.438 1 31.03 11 SER B C 1
ATOM 1365 O O . SER B 1 11 ? 27.828 25.266 1.858 1 31.03 11 SER B O 1
ATOM 1367 N N . SER B 1 12 ? 26.281 26.516 2.449 1 30.09 12 SER B N 1
ATOM 1368 C CA . SER B 1 12 ? 25.578 25.406 3.057 1 30.09 12 SER B CA 1
ATOM 1369 C C . SER B 1 12 ? 25.125 24.406 2 1 30.09 12 SER B C 1
ATOM 1371 O O . SER B 1 12 ? 24.297 24.719 1.147 1 30.09 12 SER B O 1
ATOM 1373 N N . GLY B 1 13 ? 26.078 23.656 1.532 1 27.2 13 GLY B N 1
ATOM 1374 C CA . GLY B 1 13 ? 25.797 22.453 0.764 1 27.2 13 GLY B CA 1
ATOM 1375 C C . GLY B 1 13 ? 24.578 21.703 1.252 1 27.2 13 GLY B C 1
ATOM 1376 O O . GLY B 1 13 ? 24.594 21.125 2.34 1 27.2 13 GLY B O 1
ATOM 1377 N N . ALA B 1 14 ? 23.391 22.234 0.997 1 30.14 14 ALA B N 1
ATOM 1378 C CA . ALA B 1 14 ? 22.234 21.344 1.08 1 30.14 14 ALA B CA 1
ATOM 1379 C C . ALA B 1 14 ? 22.641 19.906 0.742 1 30.14 14 ALA B C 1
ATOM 1381 O O . ALA B 1 14 ? 23.25 19.656 -0.301 1 30.14 14 ALA B O 1
ATOM 1382 N N . ASP B 1 15 ? 23.109 19.203 1.692 1 30.91 15 ASP B N 1
ATOM 1383 C CA . ASP B 1 15 ? 23.391 17.781 1.574 1 30.91 15 ASP B CA 1
ATOM 1384 C C . ASP B 1 15 ? 22.406 17.094 0.631 1 30.91 15 ASP B C 1
ATOM 1386 O O . ASP B 1 15 ? 21.203 17.031 0.914 1 30.91 15 ASP B O 1
ATOM 1390 N N . SER B 1 16 ? 22.547 17.281 -0.643 1 31.77 16 SER B N 1
ATOM 1391 C CA . SER B 1 16 ? 21.953 16.594 -1.788 1 31.77 16 SER B CA 1
ATOM 1392 C C . SER B 1 16 ? 21.734 15.117 -1.492 1 31.77 16 SER B C 1
ATOM 1394 O O . SER B 1 16 ? 21.516 14.32 -2.408 1 31.77 16 SER B O 1
ATOM 1396 N N . SER B 1 17 ? 22.25 14.742 -0.401 1 29.22 17 SER B N 1
ATOM 1397 C CA . SER B 1 17 ? 22.094 13.305 -0.225 1 29.22 17 SER B CA 1
ATOM 1398 C C . SER B 1 17 ? 20.609 12.906 -0.217 1 29.22 17 SER B C 1
ATOM 1400 O O . SER B 1 17 ? 20.203 12.055 0.577 1 29.22 17 SER B O 1
ATOM 1402 N N . PHE B 1 18 ? 19.734 13.867 -0.308 1 31.62 18 PHE B N 1
ATOM 1403 C CA . PHE B 1 18 ? 18.406 13.305 -0.427 1 31.62 18 PHE B CA 1
ATOM 1404 C C . PHE B 1 18 ? 18.375 12.219 -1.497 1 31.62 18 PHE B C 1
ATOM 1406 O O . PHE B 1 18 ? 18.734 12.461 -2.648 1 31.62 18 PHE B O 1
ATOM 1413 N N . GLY B 1 19 ? 18.672 11.094 -1.156 1 33.22 19 GLY B N 1
ATOM 1414 C CA . GLY B 1 19 ? 18.516 10 -2.105 1 33.22 19 GLY B CA 1
ATOM 1415 C C . GLY B 1 19 ? 17.375 10.211 -3.078 1 33.22 19 GLY B C 1
ATOM 1416 O O . GLY B 1 19 ? 16.391 10.883 -2.752 1 33.22 19 GLY B O 1
ATOM 1417 N N . VAL B 1 20 ? 17.734 10.398 -4.328 1 33.53 20 VAL B N 1
ATOM 1418 C CA . VAL B 1 20 ? 16.828 10.523 -5.477 1 33.53 20 VAL B CA 1
ATOM 1419 C C . VAL B 1 20 ? 15.57 9.703 -5.238 1 33.53 20 VAL B C 1
ATOM 1421 O O . VAL B 1 20 ? 15.641 8.492 -5.008 1 33.53 20 VAL B O 1
ATOM 1424 N N . LEU B 1 21 ? 14.641 10.328 -4.617 1 43.06 21 LEU B N 1
ATOM 1425 C CA . LEU B 1 21 ? 13.367 9.625 -4.707 1 43.06 21 LEU B CA 1
ATOM 1426 C C . LEU B 1 21 ? 13.18 9.023 -6.094 1 43.06 21 LEU B C 1
ATOM 1428 O O . LEU B 1 21 ? 13.578 9.617 -7.098 1 43.06 21 LEU B O 1
ATOM 1432 N N . ALA B 1 22 ? 13.164 7.77 -6.137 1 45.31 22 ALA B N 1
ATOM 1433 C CA . ALA B 1 22 ? 13.047 7.078 -7.418 1 45.31 22 ALA B CA 1
ATOM 1434 C C . ALA B 1 22 ? 12.102 7.82 -8.359 1 45.31 22 ALA B C 1
ATOM 1436 O O . ALA B 1 22 ? 12.398 7.98 -9.547 1 45.31 22 ALA B O 1
ATOM 1437 N N . MET B 1 23 ? 10.789 8.023 -7.844 1 49.47 23 MET B N 1
ATOM 1438 C CA . MET B 1 23 ? 9.922 8.68 -8.82 1 49.47 23 MET B CA 1
ATOM 1439 C C . MET B 1 23 ? 9.852 10.18 -8.57 1 49.47 23 MET B C 1
ATOM 1441 O O . MET B 1 23 ? 9.586 10.609 -7.445 1 49.47 23 MET B O 1
ATOM 1445 N N . PRO B 1 24 ? 10.414 10.852 -9.508 1 53.78 24 PRO B N 1
ATOM 1446 C CA . PRO B 1 24 ? 10.227 12.297 -9.352 1 53.78 24 PRO B CA 1
ATOM 1447 C C . PRO B 1 24 ? 8.781 12.664 -9.008 1 53.78 24 PRO B C 1
ATOM 1449 O O . PRO B 1 24 ? 7.848 11.992 -9.445 1 53.78 24 PRO B O 1
ATOM 1452 N N . TYR B 1 25 ? 8.586 13.523 -8.07 1 55.12 25 TYR B N 1
ATOM 1453 C CA . TYR B 1 25 ? 7.293 14.016 -7.613 1 55.12 25 TYR B CA 1
ATOM 1454 C C . TYR B 1 25 ? 6.391 14.367 -8.789 1 55.12 25 TYR B C 1
ATOM 1456 O O . TYR B 1 25 ? 5.191 14.094 -8.766 1 55.12 25 TYR B O 1
ATOM 1464 N N . ASP B 1 26 ? 7.055 14.812 -9.75 1 57.03 26 ASP B N 1
ATOM 1465 C CA . ASP B 1 26 ? 6.277 15.32 -10.883 1 57.03 26 ASP B CA 1
ATOM 1466 C C . ASP B 1 26 ? 5.695 14.172 -11.703 1 57.03 26 ASP B C 1
ATOM 1468 O O . ASP B 1 26 ? 4.758 14.375 -12.484 1 57.03 26 ASP B O 1
ATOM 1472 N N . GLU B 1 27 ? 6.094 13.062 -11.281 1 61.97 27 GLU B N 1
ATOM 1473 C CA . GLU B 1 27 ? 5.617 11.938 -12.086 1 61.97 27 GLU B CA 1
ATOM 1474 C C . GLU B 1 27 ? 4.758 10.992 -11.25 1 61.97 27 GLU B C 1
ATOM 1476 O O . GLU B 1 27 ? 4.172 10.047 -11.781 1 61.97 27 GLU B O 1
ATOM 1481 N N . PHE B 1 28 ? 4.645 11.461 -10.039 1 66.44 28 PHE B N 1
ATOM 1482 C CA . PHE B 1 28 ? 3.896 10.555 -9.172 1 66.44 28 PHE B CA 1
ATOM 1483 C C . PHE B 1 28 ? 2.396 10.781 -9.32 1 66.44 28 PHE B C 1
ATOM 1485 O O . PHE B 1 28 ? 1.932 11.922 -9.328 1 66.44 28 PHE B O 1
ATOM 1492 N N . ASP B 1 29 ? 1.729 9.648 -9.656 1 69.31 29 ASP B N 1
ATOM 1493 C CA . ASP B 1 29 ? 0.269 9.688 -9.672 1 69.31 29 ASP B CA 1
ATOM 1494 C C . ASP B 1 29 ? -0.32 8.352 -9.227 1 69.31 29 ASP B C 1
ATOM 1496 O O . ASP B 1 29 ? 0.268 7.293 -9.469 1 69.31 29 ASP B O 1
ATOM 1500 N N . ILE B 1 30 ? -1.286 8.516 -8.344 1 72.56 30 ILE B N 1
ATOM 1501 C CA . ILE B 1 30 ? -2.055 7.336 -7.957 1 72.56 30 ILE B CA 1
ATOM 1502 C C . ILE B 1 30 ? -3.52 7.523 -8.352 1 72.56 30 ILE B C 1
ATOM 1504 O O . ILE B 1 30 ? -4.09 8.594 -8.141 1 72.56 30 ILE B O 1
ATOM 1508 N N . MET B 1 31 ? -3.977 6.527 -9.008 1 73.88 31 MET B N 1
ATOM 1509 C CA . MET B 1 31 ? -5.355 6.605 -9.484 1 73.88 31 MET B CA 1
ATOM 1510 C C . MET B 1 31 ? -6.34 6.395 -8.336 1 73.88 31 MET B C 1
ATOM 1512 O O . MET B 1 31 ? -6.816 5.281 -8.125 1 73.88 31 MET B O 1
ATOM 1516 N N . LEU B 1 32 ? -6.555 7.465 -7.629 1 76.69 32 LEU B N 1
ATOM 1517 C CA . LEU B 1 32 ? -7.539 7.48 -6.551 1 76.69 32 LEU B CA 1
ATOM 1518 C C . LEU B 1 32 ? -8.789 8.242 -6.973 1 76.69 32 LEU B C 1
ATOM 1520 O O . LEU B 1 32 ? -9.016 9.367 -6.52 1 76.69 32 LEU B O 1
ATOM 1524 N N . THR B 1 33 ? -9.648 7.602 -7.715 1 76.44 33 THR B N 1
ATOM 1525 C CA . THR B 1 33 ? -10.781 8.297 -8.32 1 76.44 33 THR B CA 1
ATOM 1526 C C . THR B 1 33 ? -12.031 8.148 -7.449 1 76.44 33 THR B C 1
ATOM 1528 O O . THR B 1 33 ? -13.008 8.883 -7.625 1 76.44 33 THR B O 1
ATOM 1531 N N . ASP B 1 34 ? -12.016 7.289 -6.52 1 82.5 34 ASP B N 1
ATOM 1532 C CA . ASP B 1 34 ? -13.195 7 -5.711 1 82.5 34 ASP B CA 1
ATOM 1533 C C . ASP B 1 34 ? -13.172 7.789 -4.402 1 82.5 34 ASP B C 1
ATOM 1535 O O . ASP B 1 34 ? -14.125 7.734 -3.619 1 82.5 34 ASP B O 1
ATOM 1539 N N . ILE B 1 35 ? -12.086 8.469 -4.18 1 84.19 35 ILE B N 1
ATOM 1540 C CA . ILE B 1 35 ? -11.969 9.281 -2.975 1 84.19 35 ILE B CA 1
ATOM 1541 C C . ILE B 1 35 ? -11.781 10.75 -3.359 1 84.19 35 ILE B C 1
ATOM 1543 O O . ILE B 1 35 ? -10.766 11.117 -3.945 1 84.19 35 ILE B O 1
ATOM 1547 N N . ASN B 1 36 ? -12.781 11.516 -3.139 1 83.88 36 ASN B N 1
ATOM 1548 C CA . ASN B 1 36 ? -12.719 12.961 -3.35 1 83.88 36 ASN B CA 1
ATOM 1549 C C . ASN B 1 36 ? -13.102 13.727 -2.086 1 83.88 36 ASN B C 1
ATOM 1551 O O . ASN B 1 36 ? -13.273 13.133 -1.021 1 83.88 36 ASN B O 1
ATOM 1555 N N . GLU B 1 37 ? -13.172 15.062 -2.229 1 84.25 37 GLU B N 1
ATOM 1556 C CA . GLU B 1 37 ? -13.461 15.898 -1.065 1 84.25 37 GLU B CA 1
ATOM 1557 C C . GLU B 1 37 ? -14.797 15.523 -0.431 1 84.25 37 GLU B C 1
ATOM 1559 O O . GLU B 1 37 ? -14.898 15.414 0.792 1 84.25 37 GLU B O 1
ATOM 1564 N N . ALA B 1 38 ? -15.734 15.359 -1.239 1 89.25 38 ALA B N 1
ATOM 1565 C CA . ALA B 1 38 ? -17.062 15 -0.743 1 89.25 38 ALA B CA 1
ATOM 1566 C C . ALA B 1 38 ? -17.031 13.68 0.028 1 89.25 38 ALA B C 1
ATOM 1568 O O . ALA B 1 38 ? -17.641 13.555 1.087 1 89.25 38 ALA B O 1
ATOM 1569 N N . GLU B 1 39 ? -16.359 12.727 -0.504 1 90.5 39 GLU B N 1
ATOM 1570 C CA . GLU B 1 39 ? -16.234 11.43 0.162 1 90.5 39 GLU B CA 1
ATOM 1571 C C . GLU B 1 39 ? -15.492 11.57 1.491 1 90.5 39 GLU B C 1
ATOM 1573 O O . GLU B 1 39 ? -15.852 10.914 2.475 1 90.5 39 GLU B O 1
ATOM 1578 N N . MET B 1 40 ? -14.477 12.406 1.499 1 89.62 40 MET B N 1
ATOM 1579 C CA . MET B 1 40 ? -13.727 12.633 2.73 1 89.62 40 MET B CA 1
ATOM 1580 C C . MET B 1 40 ? -14.617 13.234 3.809 1 89.62 40 MET B C 1
ATOM 1582 O O . MET B 1 40 ? -14.508 12.883 4.984 1 89.62 40 MET B O 1
ATOM 1586 N N . GLU B 1 41 ? -15.461 14.102 3.42 1 90.62 41 GLU B N 1
ATOM 1587 C CA . GLU B 1 41 ? -16.406 14.695 4.359 1 90.62 41 GLU B CA 1
ATOM 1588 C C . GLU B 1 41 ? -17.359 13.641 4.914 1 90.62 41 GLU B C 1
ATOM 1590 O O . GLU B 1 41 ? -17.625 13.602 6.121 1 90.62 41 GLU B O 1
ATOM 1595 N N . LYS B 1 42 ? -17.844 12.836 4.07 1 94.56 42 LYS B N 1
ATOM 1596 C CA . LYS B 1 42 ? -18.734 11.758 4.484 1 94.56 42 LYS B CA 1
ATOM 1597 C C . LYS B 1 42 ? -18.047 10.82 5.473 1 94.56 42 LYS B C 1
ATOM 1599 O O . LYS B 1 42 ? -18.641 10.438 6.484 1 94.56 42 LYS B O 1
ATOM 1604 N N . ILE B 1 43 ? -16.828 10.477 5.156 1 93.69 43 ILE B N 1
ATOM 1605 C CA . ILE B 1 43 ? -16.047 9.609 6.039 1 93.69 43 ILE B CA 1
ATOM 1606 C C . ILE B 1 43 ? -15.859 10.289 7.391 1 93.69 43 ILE B C 1
ATOM 1608 O O . ILE B 1 43 ? -16.016 9.656 8.438 1 93.69 43 ILE B O 1
ATOM 1612 N N . GLY B 1 44 ? -15.492 11.539 7.328 1 93 44 GLY B N 1
ATOM 1613 C CA . GLY B 1 44 ? -15.312 12.297 8.555 1 93 44 GLY B CA 1
ATOM 1614 C C . GLY B 1 44 ? -16.547 12.289 9.445 1 93 44 GLY B C 1
ATOM 1615 O O . GLY B 1 44 ? -16.453 12.117 10.656 1 93 44 GLY B O 1
ATOM 1616 N N . ILE B 1 45 ? -17.672 12.477 8.844 1 94.31 45 ILE B N 1
ATOM 1617 C CA . ILE B 1 45 ? -18.938 12.484 9.578 1 94.31 45 ILE B CA 1
ATOM 1618 C C . ILE B 1 45 ? -19.203 11.102 10.172 1 94.31 45 ILE B C 1
ATOM 1620 O O . ILE B 1 45 ? -19.5 10.977 11.359 1 94.31 45 ILE B O 1
ATOM 1624 N N . ALA B 1 46 ? -19.062 10.086 9.453 1 95 46 ALA B N 1
ATOM 1625 C CA . ALA B 1 46 ? -19.344 8.711 9.875 1 95 46 ALA B CA 1
ATOM 1626 C C . ALA B 1 46 ? -18.422 8.289 11.023 1 95 46 ALA B C 1
ATOM 1628 O O . ALA B 1 46 ? -18.844 7.562 11.922 1 95 46 ALA B O 1
ATOM 1629 N N . GLU B 1 47 ? -17.234 8.766 10.992 1 94.38 47 GLU B N 1
ATOM 1630 C CA . GLU B 1 47 ? -16.234 8.352 11.977 1 94.38 47 GLU B CA 1
ATOM 1631 C C . GLU B 1 47 ? -16.109 9.367 13.102 1 94.38 47 GLU B C 1
ATOM 1633 O O . GLU B 1 47 ? -15.273 9.211 14 1 94.38 47 GLU B O 1
ATOM 1638 N N . GLU B 1 48 ? -16.844 10.43 12.984 1 93.44 48 GLU B N 1
ATOM 1639 C CA . GLU B 1 48 ? -16.922 11.484 13.992 1 93.44 48 GLU B CA 1
ATOM 1640 C C . GLU B 1 48 ? -15.586 12.203 14.133 1 93.44 48 GLU B C 1
ATOM 1642 O O . GLU B 1 48 ? -15.172 12.555 15.242 1 93.44 48 GLU B O 1
ATOM 1647 N N . VAL B 1 49 ? -14.875 12.258 13.148 1 90.94 49 VAL B N 1
ATOM 1648 C CA . VAL B 1 49 ? -13.68 13.078 12.984 1 90.94 49 VAL B CA 1
ATOM 1649 C C . VAL B 1 49 ? -13.812 13.93 11.727 1 90.94 49 VAL B C 1
ATOM 1651 O O . VAL B 1 49 ? -13.547 13.461 10.617 1 90.94 49 VAL B O 1
ATOM 1654 N N . LYS B 1 50 ? -14.203 15.102 11.891 1 87.25 50 LYS B N 1
ATOM 1655 C CA . LYS B 1 50 ? -14.477 15.977 10.758 1 87.25 50 LYS B CA 1
ATOM 1656 C C . LYS B 1 50 ? -13.219 16.172 9.898 1 87.25 50 LYS B C 1
ATOM 1658 O O . LYS B 1 50 ? -12.133 16.391 10.43 1 87.25 50 LYS B O 1
ATOM 1663 N N . HIS B 1 51 ? -13.398 16.125 8.602 1 84.75 51 HIS B N 1
ATOM 1664 C CA . HIS B 1 51 ? -12.32 16.312 7.641 1 84.75 51 HIS B CA 1
ATOM 1665 C C . HIS B 1 51 ? -11.648 17.672 7.824 1 84.75 51 HIS B C 1
ATOM 1667 O O . HIS B 1 51 ? -12.328 18.703 7.91 1 84.75 51 HIS B O 1
ATOM 1673 N N . LEU B 1 52 ? -10.328 17.656 8.023 1 81.62 52 LEU B N 1
ATOM 1674 C CA . LEU B 1 52 ? -9.453 18.828 8.141 1 81.62 52 LEU B CA 1
ATOM 1675 C C . LEU B 1 52 ? -9.805 19.641 9.375 1 81.62 52 LEU B C 1
ATOM 1677 O O . LEU B 1 52 ? -9.617 20.859 9.391 1 81.62 52 LEU B O 1
ATOM 1681 N N . SER B 1 53 ? -10.406 19.016 10.297 1 82.44 53 SER B N 1
ATOM 1682 C CA . SER B 1 53 ? -10.656 19.672 11.578 1 82.44 53 SER B CA 1
ATOM 1683 C C . SER B 1 53 ? -9.391 19.719 12.43 1 82.44 53 SER B C 1
ATOM 1685 O O . SER B 1 53 ? -8.477 18.906 12.234 1 82.44 53 SER B O 1
ATOM 1687 N N . PRO B 1 54 ? -9.336 20.719 13.305 1 81.5 54 PRO B N 1
ATOM 1688 C CA . PRO B 1 54 ? -8.203 20.719 14.234 1 81.5 54 PRO B CA 1
ATOM 1689 C C . PRO B 1 54 ? -8.109 19.453 15.062 1 81.5 54 PRO B C 1
ATOM 1691 O O . PRO B 1 54 ? -9.141 18.891 15.461 1 81.5 54 PRO B O 1
ATOM 1694 N N . GLY B 1 55 ? -6.855 18.969 15.148 1 81.62 55 GLY B N 1
ATOM 1695 C CA . GLY B 1 55 ? -6.586 17.812 15.977 1 81.62 55 GLY B CA 1
ATOM 1696 C C . GLY B 1 55 ? -5.566 18.078 17.062 1 81.62 55 GLY B C 1
ATOM 1697 O O . GLY B 1 55 ? -5.074 19.188 17.203 1 81.62 55 GLY B O 1
ATOM 1698 N N . THR B 1 56 ? -5.539 17.078 17.984 1 84.12 56 THR B N 1
ATOM 1699 C CA . THR B 1 56 ? -4.531 17.094 19.047 1 84.12 56 THR B CA 1
ATOM 1700 C C . THR B 1 56 ? -3.641 15.859 18.969 1 84.12 56 THR B C 1
ATOM 1702 O O . THR B 1 56 ? -4.105 14.773 18.609 1 84.12 56 THR B O 1
ATOM 1705 N N . PHE B 1 57 ? -2.43 16.188 19.312 1 87.94 57 PHE B N 1
ATOM 1706 C CA . PHE B 1 57 ? -1.508 15.055 19.359 1 87.94 57 PHE B CA 1
ATOM 1707 C C . PHE B 1 57 ? -1.797 14.172 20.562 1 87.94 57 PHE B C 1
ATOM 1709 O O . PHE B 1 57 ? -2.104 14.68 21.656 1 87.94 57 PHE B O 1
ATOM 1716 N N . SER B 1 58 ? -1.694 12.938 20.312 1 88.31 58 SER B N 1
ATOM 1717 C CA . SER B 1 58 ? -1.867 11.984 21.391 1 88.31 58 SER B CA 1
ATOM 1718 C C . SER B 1 58 ? -0.522 11.477 21.906 1 88.31 58 SER B C 1
ATOM 1720 O O . SER B 1 58 ? 0.476 11.516 21.188 1 88.31 58 SER B O 1
ATOM 1722 N N . ASP B 1 59 ? -0.553 11.055 23.266 1 91.25 59 ASP B N 1
ATOM 1723 C CA . ASP B 1 59 ? 0.575 10.383 23.906 1 91.25 59 ASP B CA 1
ATOM 1724 C C . ASP B 1 59 ? 0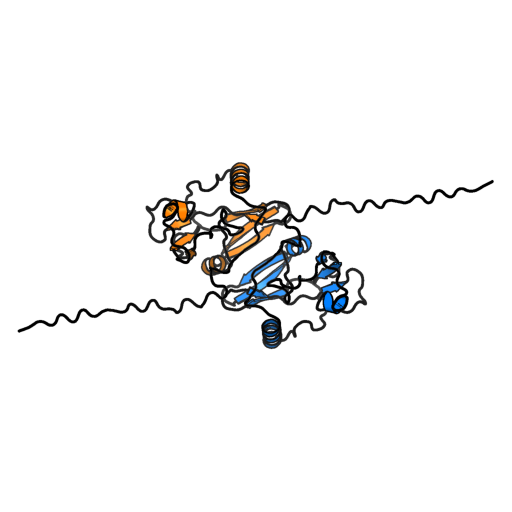.119 9.125 24.641 1 91.25 59 ASP B C 1
ATOM 1726 O O . ASP B 1 59 ? -0.655 9.203 25.594 1 91.25 59 ASP B O 1
ATOM 1730 N N . PRO B 1 60 ? 0.55 7.949 24.188 1 94.81 60 PRO B N 1
ATOM 1731 C CA . PRO B 1 60 ? 1.478 7.719 23.078 1 94.81 60 PRO B CA 1
ATOM 1732 C C . PRO B 1 60 ? 0.873 8.078 21.719 1 94.81 60 PRO B C 1
ATOM 1734 O O . PRO B 1 60 ? -0.351 8.078 21.578 1 94.81 60 PRO B O 1
ATOM 1737 N N . ALA B 1 61 ? 1.727 8.391 20.703 1 95.5 61 ALA B N 1
ATOM 1738 C CA . ALA B 1 61 ? 1.306 8.805 19.375 1 95.5 61 ALA B CA 1
ATOM 1739 C C . ALA B 1 61 ? 0.577 7.668 18.656 1 95.5 61 ALA B C 1
ATOM 1741 O O . ALA B 1 61 ? -0.3 7.914 17.828 1 95.5 61 ALA B O 1
ATOM 1742 N N . PHE B 1 62 ? 1.002 6.457 18.938 1 96.62 62 PHE B N 1
ATOM 1743 C CA . PHE B 1 62 ? 0.412 5.262 18.359 1 96.62 62 PHE B CA 1
ATOM 1744 C C . PHE B 1 62 ? 0.07 4.238 19.438 1 96.62 62 PHE B C 1
ATOM 1746 O O . PHE B 1 62 ? 0.663 4.246 20.516 1 96.62 62 PHE B O 1
ATOM 1753 N N . PRO B 1 63 ? -0.946 3.443 19.219 1 97.44 63 PRO B N 1
ATOM 1754 C CA . PRO B 1 63 ? -1.603 3.143 17.953 1 97.44 63 PRO B CA 1
ATOM 1755 C C . PRO B 1 63 ? -2.699 4.145 17.594 1 97.44 63 PRO B C 1
ATOM 1757 O O . PRO B 1 63 ? -3.215 4.836 18.484 1 97.44 63 PRO B O 1
ATOM 1760 N N . VAL B 1 64 ? -2.953 4.285 16.25 1 97 64 VAL B N 1
ATOM 1761 C CA . VAL B 1 64 ? -4.098 5.031 15.742 1 97 64 VAL B CA 1
ATOM 1762 C C . VAL B 1 64 ? -4.992 4.109 14.922 1 97 64 VAL B C 1
ATOM 1764 O O . VAL B 1 64 ? -4.504 3.299 14.133 1 97 64 VAL B O 1
ATOM 1767 N N . GLN B 1 65 ? -6.258 4.289 15.125 1 96.94 65 GLN B N 1
ATOM 1768 C CA . GLN B 1 65 ? -7.227 3.432 14.445 1 96.94 65 GLN B CA 1
ATOM 1769 C C . GLN B 1 65 ? -7.688 4.055 13.133 1 96.94 65 GLN B C 1
ATOM 1771 O O . GLN B 1 65 ? -7.934 5.262 13.062 1 96.94 65 GLN B O 1
ATOM 1776 N N . GLY B 1 66 ? -7.723 3.213 12.07 1 97.56 66 GLY B N 1
ATOM 1777 C CA . GLY B 1 66 ? -8.305 3.555 10.781 1 97.56 66 GLY B CA 1
ATOM 1778 C C . GLY B 1 66 ? -9.352 2.561 10.312 1 97.56 66 GLY B C 1
ATOM 1779 O O . GLY B 1 66 ? -9.719 1.645 11.055 1 97.56 66 GLY B O 1
ATOM 1780 N N . ILE B 1 67 ? -9.875 2.785 9.141 1 97.44 67 ILE B N 1
ATOM 1781 C CA . ILE B 1 67 ? -10.922 1.922 8.594 1 97.44 67 ILE B CA 1
ATOM 1782 C C . ILE B 1 67 ? -10.531 1.479 7.184 1 97.44 67 ILE B C 1
ATOM 1784 O O . ILE B 1 67 ? -9.703 2.117 6.531 1 97.44 67 ILE B O 1
ATOM 1788 N N . LEU B 1 68 ? -11.07 0.38 6.727 1 96.12 68 LEU B N 1
ATOM 1789 C CA . LEU B 1 68 ? -11.125 -0.003 5.32 1 96.12 68 LEU B CA 1
ATOM 1790 C C . LEU B 1 68 ? -12.406 0.512 4.672 1 96.12 68 LEU B C 1
ATOM 1792 O O . LEU B 1 68 ? -13.5 0.031 4.977 1 96.12 68 LEU B O 1
ATOM 1796 N N . HIS B 1 69 ? -12.203 1.414 3.73 1 93.81 69 HIS B N 1
ATOM 1797 C CA . HIS B 1 69 ? -13.352 2.158 3.229 1 93.81 69 HIS B CA 1
ATOM 1798 C C . HIS B 1 69 ? -13.672 1.77 1.79 1 93.81 69 HIS B C 1
ATOM 1800 O O . HIS B 1 69 ? -12.781 1.719 0.94 1 93.81 69 HIS B O 1
ATOM 1806 N N . GLY B 1 70 ? -14.961 1.515 1.55 1 88.56 70 GLY B N 1
ATOM 1807 C CA . GLY B 1 70 ? -15.461 1.379 0.191 1 88.56 70 GLY B CA 1
ATOM 1808 C C . GLY B 1 70 ? -15.148 0.028 -0.427 1 88.56 70 GLY B C 1
ATOM 1809 O O . GLY B 1 70 ? -14.555 -0.834 0.222 1 88.56 70 GLY B O 1
ATOM 1810 N N . PRO B 1 71 ? -15.531 -0.09 -1.672 1 83.81 71 PRO B N 1
ATOM 1811 C CA . PRO B 1 71 ? -15.359 -1.363 -2.375 1 83.81 71 PRO B CA 1
ATOM 1812 C C . PRO B 1 71 ? -13.891 -1.694 -2.652 1 83.81 71 PRO B C 1
ATOM 1814 O O . PRO B 1 71 ? -13.547 -2.861 -2.854 1 83.81 71 PRO B O 1
ATOM 1817 N N . ASN B 1 72 ? -13.062 -0.679 -2.594 1 82.62 72 ASN B N 1
ATOM 1818 C CA . ASN B 1 72 ? -11.648 -0.902 -2.877 1 82.62 72 ASN B CA 1
ATOM 1819 C C . ASN B 1 72 ? -10.836 -1.019 -1.593 1 82.62 72 ASN B C 1
ATOM 1821 O O . ASN B 1 72 ? -9.602 -1.012 -1.633 1 82.62 72 ASN B O 1
ATOM 1825 N N . SER B 1 73 ? -11.477 -1.052 -0.536 1 89.44 73 SER B N 1
ATOM 1826 C CA . SER B 1 73 ? -10.828 -1.214 0.763 1 89.44 73 SER B CA 1
ATOM 1827 C C . SER B 1 73 ? -9.719 -0.189 0.958 1 89.44 73 SER B C 1
ATOM 1829 O O . SER B 1 73 ? -8.594 -0.547 1.318 1 89.44 73 SER B O 1
ATOM 1831 N N . ARG B 1 74 ? -10.086 1.001 0.739 1 91.12 74 ARG B N 1
ATOM 1832 C CA . ARG B 1 74 ? -9.109 2.064 0.949 1 91.12 74 ARG B CA 1
ATOM 1833 C C . ARG B 1 74 ? -8.742 2.189 2.424 1 91.12 74 ARG B C 1
ATOM 1835 O O . ARG B 1 74 ? -9.625 2.234 3.285 1 91.12 74 ARG B O 1
ATOM 1842 N N . LEU B 1 75 ? -7.441 2.203 2.676 1 94.31 75 LEU B N 1
ATOM 1843 C CA . LEU B 1 75 ? -6.992 2.451 4.043 1 94.31 75 LEU B CA 1
ATOM 1844 C C . LEU B 1 75 ? -7.102 3.934 4.391 1 94.31 75 LEU B C 1
ATOM 1846 O O . LEU B 1 75 ? -6.359 4.758 3.85 1 94.31 75 LEU B O 1
ATOM 1850 N N . MET B 1 76 ? -8.062 4.219 5.266 1 95.06 76 MET B N 1
ATOM 1851 C CA . MET B 1 76 ? -8.289 5.598 5.691 1 95.06 76 MET B CA 1
ATOM 1852 C C . MET B 1 76 ? -7.992 5.762 7.18 1 95.06 76 MET B C 1
ATOM 1854 O O . MET B 1 76 ? -8.445 4.961 7.996 1 95.06 76 MET B O 1
ATOM 1858 N N . ILE B 1 77 ? -7.23 6.801 7.527 1 95.5 77 ILE B N 1
ATOM 1859 C CA . ILE B 1 77 ? -6.832 6.973 8.922 1 95.5 77 ILE B CA 1
ATOM 1860 C C . ILE B 1 77 ? -6.723 8.461 9.25 1 95.5 77 ILE B C 1
ATOM 1862 O O . ILE B 1 77 ? -6.223 9.242 8.438 1 95.5 77 ILE B O 1
ATOM 1866 N N . PRO B 1 78 ? -7.309 8.859 10.375 1 93.62 78 PRO B N 1
ATOM 1867 C CA . PRO B 1 78 ? -7.141 10.242 10.812 1 93.62 78 PRO B CA 1
ATOM 1868 C C . PRO B 1 78 ? -5.82 10.477 11.547 1 93.62 78 PRO B C 1
ATOM 1870 O O . PRO B 1 78 ? -5.516 9.773 12.516 1 93.62 78 PRO B O 1
ATOM 1873 N N . LEU B 1 79 ? -5.066 11.344 11.023 1 92.25 79 LEU B N 1
ATOM 1874 C CA . LEU B 1 79 ? -3.809 11.703 11.672 1 92.25 79 LEU B CA 1
ATOM 1875 C C . LEU B 1 79 ? -3.705 13.211 11.859 1 92.25 79 LEU B C 1
ATOM 1877 O O . LEU B 1 79 ? -4.242 13.984 11.055 1 92.25 79 LEU B O 1
ATOM 1881 N N . THR B 1 80 ? -3.039 13.523 12.852 1 88.94 80 THR B N 1
ATOM 1882 C CA . THR B 1 80 ? -2.779 14.93 13.133 1 88.94 80 THR B CA 1
ATOM 1883 C C . THR B 1 80 ? -1.45 15.367 12.523 1 88.94 80 THR B C 1
ATOM 1885 O O . THR B 1 80 ? -0.457 14.641 12.594 1 88.94 80 THR B O 1
ATOM 1888 N N . PHE B 1 81 ? -1.473 16.547 11.984 1 86.44 81 PHE B N 1
ATOM 1889 C CA . PHE B 1 81 ? -0.273 17.078 11.352 1 86.44 81 PHE B CA 1
ATOM 1890 C C . PHE B 1 81 ? -0.031 18.516 11.789 1 86.44 81 PHE B C 1
ATOM 1892 O O . PHE B 1 81 ? -0.979 19.266 12.055 1 86.44 81 PHE B O 1
ATOM 1899 N N . GLN B 1 82 ? 1.249 18.859 11.836 1 83.62 82 GLN B N 1
ATOM 1900 C CA . GLN B 1 82 ? 1.682 20.219 12.156 1 83.62 82 GLN B CA 1
ATOM 1901 C C . GLN B 1 82 ? 3.043 20.516 11.531 1 83.62 82 GLN B C 1
ATOM 1903 O O . GLN B 1 82 ? 3.826 19.609 11.266 1 83.62 82 GLN B O 1
ATOM 1908 N N . ARG B 1 83 ? 3.164 21.797 11.258 1 83.56 83 ARG B N 1
ATOM 1909 C CA . ARG B 1 83 ? 4.508 22.156 10.82 1 83.56 83 ARG B CA 1
ATOM 1910 C C . ARG B 1 83 ? 5.551 21.719 11.844 1 83.56 83 ARG B C 1
ATOM 1912 O O . ARG B 1 83 ? 5.359 21.891 13.047 1 83.56 83 ARG B O 1
ATOM 1919 N N . TYR B 1 84 ? 6.562 21.203 11.289 1 85.75 84 TYR B N 1
ATOM 1920 C CA . TYR B 1 84 ? 7.598 20.688 12.18 1 85.75 84 TYR B CA 1
ATOM 1921 C C . TYR B 1 84 ? 8.195 21.812 13.023 1 85.75 84 TYR B C 1
ATOM 1923 O O . TYR B 1 84 ? 8.5 22.891 12.508 1 85.75 84 TYR B O 1
ATOM 1931 N N . ARG B 1 85 ? 8.305 21.594 14.344 1 76.25 85 ARG B N 1
ATOM 1932 C CA . ARG B 1 85 ? 8.914 22.469 15.336 1 76.25 85 ARG B CA 1
ATOM 1933 C C . ARG B 1 85 ? 8.195 23.812 15.398 1 76.25 85 ARG B C 1
ATOM 1935 O O . ARG B 1 85 ? 8.812 24.844 15.68 1 76.25 85 ARG B O 1
ATOM 1942 N N . LYS B 1 86 ? 7.031 23.812 14.961 1 70.5 86 LYS B N 1
ATOM 1943 C CA . LYS B 1 86 ? 6.191 25 15.141 1 70.5 86 LYS B CA 1
ATOM 1944 C C . LYS B 1 86 ? 4.906 24.656 15.883 1 70.5 86 LYS B C 1
ATOM 1946 O O . LYS B 1 86 ? 3.826 24.625 15.281 1 70.5 86 LYS B O 1
ATOM 1951 N N . PRO B 1 87 ? 5.113 24.469 17.172 1 62.84 87 PRO B N 1
ATOM 1952 C CA . PRO B 1 87 ? 3.992 23.984 17.969 1 62.84 87 PRO B CA 1
ATOM 1953 C C . PRO B 1 87 ? 2.801 24.938 17.969 1 62.84 87 PRO B C 1
ATOM 1955 O O . PRO B 1 87 ? 1.662 24.5 18.172 1 62.84 87 PRO B O 1
ATOM 1958 N N . ASP B 1 88 ? 3.129 26.141 17.766 1 64.56 88 ASP B N 1
ATOM 19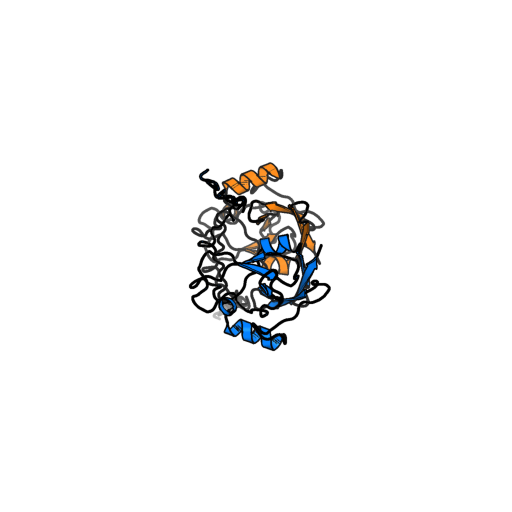59 C CA . ASP B 1 88 ? 2.061 27.141 17.812 1 64.56 88 ASP B CA 1
ATOM 1960 C C . ASP B 1 88 ? 1.36 27.25 16.469 1 64.56 88 ASP B C 1
ATOM 1962 O O . ASP B 1 88 ? 0.397 28.016 16.328 1 64.56 88 ASP B O 1
ATOM 1966 N N . SER B 1 89 ? 1.948 26.547 15.609 1 59.84 89 SER B N 1
ATOM 1967 C CA . SER B 1 89 ? 1.308 26.609 14.305 1 59.84 89 SER B CA 1
ATOM 1968 C C . SER B 1 89 ? -0.014 25.844 14.297 1 59.84 89 SER B C 1
ATOM 1970 O O . SER B 1 89 ? -0.152 24.828 14.969 1 59.84 89 SER B O 1
ATOM 1972 N N . PRO B 1 90 ? -0.925 26.594 13.594 1 56 90 PRO B N 1
ATOM 1973 C CA . PRO B 1 90 ? -2.201 25.875 13.492 1 56 90 PRO B CA 1
ATOM 1974 C C . PRO B 1 90 ? -2.043 24.469 12.953 1 56 90 PRO B C 1
ATOM 1976 O O . PRO B 1 90 ? -1.166 24.203 12.125 1 56 90 PRO B O 1
ATOM 1979 N N . ILE B 1 91 ? -2.559 23.594 13.734 1 51.28 91 ILE B N 1
ATOM 1980 C CA . ILE B 1 91 ? -2.74 22.266 13.172 1 51.28 91 ILE B CA 1
ATOM 1981 C C . ILE B 1 91 ? -3.439 22.375 11.82 1 51.28 91 ILE B C 1
ATOM 1983 O O . ILE B 1 91 ? -4.516 22.953 11.711 1 51.28 91 ILE B O 1
ATOM 1987 N N . ILE B 1 92 ? -2.553 22.406 10.734 1 54.97 92 ILE B N 1
ATOM 1988 C CA . ILE B 1 92 ? -3.037 22.719 9.398 1 54.97 92 ILE B CA 1
ATOM 1989 C C . ILE B 1 92 ? -3.447 21.438 8.688 1 54.97 92 ILE B C 1
ATOM 1991 O O . ILE B 1 92 ? -2.84 20.375 8.898 1 54.97 92 ILE B O 1
ATOM 1995 N N . ASN B 1 93 ? -4.656 21.453 8.031 1 53.88 93 ASN B N 1
ATOM 1996 C CA . ASN B 1 93 ? -5.332 20.375 7.332 1 53.88 93 ASN B CA 1
ATOM 1997 C C . ASN B 1 93 ? -4.637 20.031 6.02 1 53.88 93 ASN B C 1
ATOM 1999 O O . ASN B 1 93 ? -4.535 18.859 5.648 1 53.88 93 ASN B O 1
ATOM 2003 N N . THR B 1 94 ? -4.289 21.062 5.355 1 58.56 94 THR B N 1
ATOM 2004 C CA . THR B 1 94 ? -3.582 20.875 4.094 1 58.56 94 THR B CA 1
ATOM 2005 C C . THR B 1 94 ? -2.463 21.906 3.943 1 58.56 94 THR B C 1
ATOM 2007 O O . THR B 1 94 ? -2.473 22.938 4.605 1 58.56 94 THR B O 1
ATOM 2010 N N . LEU B 1 95 ? -1.448 21.453 3.27 1 59.38 95 LEU B N 1
ATOM 2011 C CA . LEU B 1 95 ? -0.387 22.391 2.918 1 59.38 95 LEU B CA 1
ATOM 2012 C C . LEU B 1 95 ? -0.969 23.672 2.348 1 59.38 95 LEU B C 1
ATOM 2014 O O . LEU B 1 95 ? -0.481 24.766 2.646 1 59.38 95 LEU B O 1
ATOM 2018 N N . GLU B 1 96 ? -1.983 23.469 1.641 1 59.59 96 GLU B N 1
ATOM 2019 C CA . GLU B 1 96 ? -2.586 24.656 1.055 1 59.59 96 GLU B CA 1
ATOM 2020 C C . GLU B 1 96 ? -3.281 25.5 2.117 1 59.59 96 GLU B C 1
ATOM 2022 O O . GLU B 1 96 ? -3.252 26.734 2.055 1 59.59 96 GLU B O 1
ATOM 2027 N N . ALA B 1 97 ? -3.889 24.75 2.949 1 60.19 97 ALA B N 1
ATOM 2028 C CA . ALA B 1 97 ? -4.492 25.516 4.039 1 60.19 97 ALA B CA 1
ATOM 2029 C C . ALA B 1 97 ? -3.428 26.25 4.852 1 60.19 97 ALA B C 1
ATOM 2031 O O . ALA B 1 97 ? -3.672 27.344 5.367 1 60.19 97 ALA B O 1
ATOM 2032 N N . PHE B 1 98 ? -2.324 25.656 4.805 1 58.53 98 PHE B N 1
ATOM 2033 C CA . PHE B 1 98 ? -1.239 26.234 5.594 1 58.53 98 PHE B CA 1
ATOM 2034 C C . PHE B 1 98 ? -0.563 27.375 4.84 1 58.53 98 PHE B C 1
ATOM 2036 O O . PHE B 1 98 ? -0.385 28.453 5.383 1 58.53 98 PHE B O 1
ATOM 2043 N N . PHE B 1 99 ? -0.237 27.078 3.689 1 58.5 99 PHE B N 1
ATOM 2044 C CA . PHE B 1 99 ? 0.57 28.047 2.957 1 58.5 99 PHE B CA 1
ATOM 2045 C C . PHE B 1 99 ? -0.315 29 2.162 1 58.5 99 PHE B C 1
ATOM 2047 O O . PHE B 1 99 ? 0.152 30.031 1.679 1 58.5 99 PHE B O 1
ATOM 2054 N N . GLY B 1 100 ? -1.559 28.719 2.26 1 57.22 100 GLY B N 1
ATOM 2055 C CA . GLY B 1 100 ? -2.463 29.469 1.405 1 57.22 100 GLY B CA 1
ATOM 2056 C C . GLY B 1 100 ? -2.506 28.953 -0.02 1 57.22 100 GLY B C 1
ATOM 2057 O O . GLY B 1 100 ? -1.49 28.5 -0.553 1 57.22 100 GLY B O 1
ATOM 2058 N N . ALA B 1 101 ? -3.768 28.828 -0.49 1 56.62 101 ALA B N 1
ATOM 2059 C CA . ALA B 1 101 ? -3.955 28.438 -1.886 1 56.62 101 ALA B CA 1
ATOM 2060 C C . ALA B 1 101 ? -3.055 29.25 -2.809 1 56.62 101 ALA B C 1
ATOM 2062 O O . ALA B 1 101 ? -2.965 30.484 -2.674 1 56.62 101 ALA B O 1
ATOM 2063 N N . GLY B 1 102 ? -2.236 28.562 -3.662 1 57.72 102 GLY B N 1
ATOM 2064 C CA . GLY B 1 102 ? -1.393 29.25 -4.621 1 57.72 102 GLY B CA 1
ATOM 2065 C C . GLY B 1 102 ? 0.019 29.484 -4.113 1 57.72 102 GLY B C 1
ATOM 2066 O O . GLY B 1 102 ? 0.907 29.859 -4.883 1 57.72 102 GLY B O 1
ATOM 2067 N N . ASN B 1 103 ? 0.125 29.469 -2.842 1 57.38 103 ASN B N 1
ATOM 2068 C CA . ASN B 1 103 ? 1.444 29.75 -2.291 1 57.38 103 ASN B CA 1
ATOM 2069 C C . ASN B 1 103 ? 2.277 28.484 -2.141 1 57.38 103 ASN B C 1
ATOM 2071 O O . ASN B 1 103 ? 3.396 28.531 -1.628 1 57.38 103 ASN B O 1
ATOM 2075 N N . VAL B 1 104 ? 1.619 27.516 -2.287 1 58.94 104 VAL B N 1
ATOM 2076 C CA . VAL B 1 104 ? 2.375 26.266 -2.244 1 58.94 104 VAL B CA 1
ATOM 2077 C C . VAL B 1 104 ? 3.09 26.047 -3.576 1 58.94 104 VAL B C 1
ATOM 2079 O O . VAL B 1 104 ? 2.469 26.109 -4.641 1 58.94 104 VAL B O 1
ATOM 2082 N N . VAL B 1 105 ? 4.43 26.312 -3.479 1 59.5 105 VAL B N 1
ATOM 2083 C CA . VAL B 1 105 ? 5.227 26.062 -4.672 1 59.5 105 VAL B CA 1
ATOM 2084 C C . VAL B 1 105 ? 5.309 24.562 -4.945 1 59.5 105 VAL B C 1
ATOM 2086 O O . VAL B 1 105 ? 5.641 23.781 -4.051 1 59.5 105 VAL B O 1
ATOM 2089 N N . GLY B 1 106 ? 4.871 24.25 -6.055 1 60.91 106 GLY B N 1
ATOM 2090 C CA . GLY B 1 106 ? 4.953 22.859 -6.512 1 60.91 106 GLY B CA 1
ATOM 2091 C C . GLY B 1 106 ? 6.352 22.281 -6.387 1 60.91 106 GLY B C 1
ATOM 2092 O O . GLY B 1 106 ? 7.324 23.016 -6.215 1 60.91 106 GLY B O 1
ATOM 2093 N N . GLU B 1 107 ? 6.613 21.109 -5.93 1 65.75 107 GLU B N 1
ATOM 2094 C CA . GLU B 1 107 ? 7.848 20.328 -5.922 1 65.75 107 GLU B CA 1
ATOM 2095 C C . GLU B 1 107 ? 8.656 20.578 -4.652 1 65.75 107 GLU B C 1
ATOM 2097 O O . GLU B 1 107 ? 9.695 19.969 -4.438 1 65.75 107 GLU B O 1
ATOM 2102 N N . MET B 1 108 ? 8.062 21.562 -3.9 1 72.81 108 MET B N 1
ATOM 2103 C CA . MET B 1 108 ? 8.773 21.812 -2.646 1 72.81 108 MET B CA 1
ATOM 2104 C C . MET B 1 108 ? 8.297 20.859 -1.557 1 72.81 108 MET B C 1
ATOM 2106 O O . MET B 1 108 ? 7.121 20.516 -1.501 1 72.81 108 MET B O 1
ATOM 2110 N N . TYR B 1 109 ? 9.344 20.562 -0.807 1 79.81 109 TYR B N 1
ATOM 2111 C CA . TYR B 1 109 ? 9.055 19.75 0.364 1 79.81 109 TYR B CA 1
ATOM 2112 C C . TYR B 1 109 ? 8.945 20.594 1.618 1 79.81 109 TYR B C 1
ATOM 2114 O O . TYR B 1 109 ? 9.727 21.531 1.81 1 79.81 109 TYR B O 1
ATOM 2122 N N . TYR B 1 110 ? 7.93 20.328 2.34 1 81.81 110 TYR B N 1
ATOM 2123 C CA . TYR B 1 110 ? 7.699 21.016 3.609 1 81.81 110 TYR B CA 1
ATOM 2124 C C . TYR B 1 110 ? 7.781 20.031 4.773 1 81.81 110 TYR B C 1
ATOM 2126 O O . TYR B 1 110 ? 7.137 18.984 4.754 1 81.81 110 TYR B O 1
ATOM 2134 N N . PRO B 1 111 ? 8.578 20.453 5.762 1 87.25 111 PRO B N 1
ATOM 2135 C CA . PRO B 1 111 ? 8.695 19.547 6.914 1 87.25 111 PRO B CA 1
ATOM 2136 C C . PRO B 1 111 ? 7.477 19.609 7.832 1 87.25 111 PRO B C 1
ATOM 2138 O O . PRO B 1 111 ? 7.07 20.703 8.258 1 87.25 111 PRO B O 1
ATOM 2141 N N . PHE B 1 112 ? 6.961 18.438 8.117 1 88.12 112 PHE B N 1
ATOM 2142 C CA . PHE B 1 112 ? 5.805 18.328 9 1 88.12 112 PHE B CA 1
ATOM 2143 C C . PHE B 1 112 ? 5.992 17.203 10.008 1 88.12 112 PHE B C 1
ATOM 2145 O O . PHE B 1 112 ? 6.711 16.234 9.734 1 88.12 112 PHE B O 1
ATOM 2152 N N . ALA B 1 113 ? 5.336 17.469 11.188 1 90 113 ALA B N 1
ATOM 2153 C CA . ALA B 1 113 ? 5.113 16.375 12.133 1 90 113 ALA B CA 1
ATOM 2154 C C . ALA B 1 113 ? 3.77 15.695 11.875 1 90 113 ALA B C 1
ATOM 2156 O O . ALA B 1 113 ? 2.742 16.359 11.75 1 90 113 ALA B O 1
ATOM 2157 N N . ILE B 1 114 ? 3.865 14.359 11.773 1 91.12 114 ILE B N 1
ATOM 2158 C CA . ILE B 1 114 ? 2.645 13.586 11.555 1 91.12 114 ILE B CA 1
ATOM 2159 C C . ILE B 1 114 ? 2.393 12.68 12.758 1 91.12 114 ILE B C 1
ATOM 2161 O O . ILE B 1 114 ? 3.127 11.711 12.977 1 91.12 114 ILE B O 1
ATOM 2165 N N . GLN B 1 115 ? 1.397 12.984 13.547 1 92.44 115 GLN B N 1
ATOM 2166 C CA . GLN B 1 115 ? 0.901 12.234 14.695 1 92.44 115 GLN B CA 1
ATOM 2167 C C . GLN B 1 115 ? 1.935 12.195 15.812 1 92.44 115 GLN B C 1
ATOM 2169 O O . GLN B 1 115 ? 1.579 12.102 16.984 1 92.44 115 GLN B O 1
ATOM 2174 N N . ASP B 1 116 ? 3.141 12.141 15.508 1 92 116 ASP B N 1
ATOM 2175 C CA . ASP B 1 116 ? 4.266 12.227 16.438 1 92 116 ASP B CA 1
ATOM 2176 C C . ASP B 1 116 ? 5.023 13.547 16.25 1 92 116 ASP B C 1
ATOM 2178 O O . ASP B 1 116 ? 5.727 13.727 15.258 1 92 116 ASP B O 1
ATOM 2182 N N . GLN B 1 117 ? 4.996 14.359 17.172 1 87.69 117 GLN B N 1
ATOM 2183 C CA . GLN B 1 117 ? 5.516 15.719 17.078 1 87.69 117 GLN B CA 1
ATOM 2184 C C . GLN B 1 117 ? 7.039 15.719 16.953 1 87.69 117 GLN B C 1
ATOM 2186 O O . GLN B 1 117 ? 7.629 16.719 16.531 1 87.69 117 GLN B O 1
ATOM 2191 N N . SER B 1 118 ? 7.551 14.656 17.328 1 87.94 118 SER B N 1
ATOM 2192 C CA . SER B 1 118 ? 9.008 14.602 17.359 1 87.94 118 SER B CA 1
ATOM 2193 C C . SER B 1 118 ? 9.57 14.18 16 1 87.94 118 SER B C 1
ATOM 2195 O O . SER B 1 118 ? 10.789 14.211 15.797 1 87.94 118 SER B O 1
ATOM 2197 N N . THR B 1 119 ? 8.719 13.852 15.125 1 89.25 119 THR B N 1
ATOM 2198 C CA . THR B 1 119 ? 9.195 13.328 13.852 1 89.25 119 THR B CA 1
ATOM 2199 C C . THR B 1 119 ? 9.117 14.391 12.758 1 89.25 119 THR B C 1
ATOM 2201 O O . THR B 1 119 ? 8.172 15.18 12.727 1 89.25 119 THR B O 1
ATOM 2204 N N . ARG B 1 120 ? 10.141 14.422 11.914 1 91.5 120 ARG B N 1
ATOM 2205 C CA . ARG B 1 120 ? 10.211 15.32 10.766 1 91.5 120 ARG B CA 1
ATOM 2206 C C . ARG B 1 120 ? 9.984 14.57 9.461 1 91.5 120 ARG B C 1
ATOM 2208 O O . ARG B 1 120 ? 10.844 13.805 9.023 1 91.5 120 ARG B O 1
ATOM 2215 N N . ILE B 1 121 ? 8.852 14.883 8.836 1 90.44 121 ILE B N 1
ATOM 2216 C CA . ILE B 1 121 ? 8.5 14.242 7.57 1 90.44 121 ILE B CA 1
ATOM 2217 C C . ILE B 1 121 ? 8.367 15.297 6.473 1 90.44 121 ILE B C 1
ATOM 2219 O O . ILE B 1 121 ? 7.676 16.297 6.652 1 90.44 121 ILE B O 1
ATOM 2223 N N . GLU B 1 122 ? 9.062 15 5.352 1 87.31 122 GLU B N 1
ATOM 2224 C CA . GLU B 1 122 ? 8.961 15.906 4.207 1 87.31 122 GLU B CA 1
ATOM 2225 C C . GLU B 1 122 ? 7.688 15.633 3.408 1 87.31 122 GLU B C 1
ATOM 2227 O O . GLU B 1 122 ? 7.465 14.516 2.941 1 87.31 122 GLU B O 1
ATOM 2232 N N . CYS B 1 123 ? 6.93 16.703 3.314 1 84.5 123 CYS B N 1
ATOM 2233 C CA . CYS B 1 123 ? 5.641 16.578 2.645 1 84.5 123 CYS B CA 1
ATOM 2234 C C . CYS B 1 123 ? 5.566 17.484 1.427 1 84.5 123 CYS B C 1
ATOM 2236 O O . CYS B 1 123 ? 6.234 18.516 1.38 1 84.5 123 CYS B O 1
ATOM 2238 N N . GLN B 1 124 ? 4.832 17.016 0.515 1 80.06 124 GLN B N 1
ATOM 2239 C CA . GLN B 1 124 ? 4.539 17.812 -0.666 1 80.06 124 GLN B CA 1
ATOM 2240 C C . GLN B 1 124 ? 3.031 17.938 -0.879 1 80.06 124 GLN B C 1
ATOM 2242 O O . GLN B 1 124 ? 2.268 17.047 -0.507 1 80.06 124 GLN B O 1
ATOM 2247 N N . VAL B 1 125 ? 2.73 19.031 -1.462 1 74.75 125 VAL B N 1
ATOM 2248 C CA . VAL B 1 125 ? 1.318 19.266 -1.751 1 74.75 125 VAL B CA 1
ATOM 2249 C C . VAL B 1 125 ? 0.866 18.344 -2.883 1 74.75 125 VAL B C 1
ATOM 2251 O O . VAL B 1 125 ? 1.646 18.031 -3.787 1 74.75 125 VAL B O 1
ATOM 2254 N N . SER B 1 126 ? -0.409 17.922 -2.688 1 73.19 126 SER B N 1
ATOM 2255 C CA . SER B 1 126 ? -0.989 17.188 -3.803 1 73.19 126 SER B CA 1
ATOM 2256 C C . SER B 1 126 ? -1.036 18.031 -5.066 1 73.19 126 SER B C 1
ATOM 2258 O O . SER B 1 126 ? -1.468 19.188 -5.027 1 73.19 126 SER B O 1
ATOM 2260 N N . ARG B 1 127 ? -0.603 17.484 -6.082 1 70.31 127 ARG B N 1
ATOM 2261 C CA . ARG B 1 127 ? -0.508 18.25 -7.324 1 70.31 127 ARG B CA 1
ATOM 2262 C C . ARG B 1 127 ? -1.879 18.406 -7.973 1 70.31 127 ARG B C 1
ATOM 2264 O O . ARG B 1 127 ? -2.664 17.469 -8.023 1 70.31 127 ARG B O 1
ATOM 2271 N N . ILE B 1 128 ? -1.982 19.594 -8.422 1 70.94 128 ILE B N 1
ATOM 2272 C CA . ILE B 1 128 ? -3.219 19.906 -9.133 1 70.94 128 ILE B CA 1
ATOM 2273 C C . ILE B 1 128 ? -3.299 19.062 -10.406 1 70.94 128 ILE B C 1
ATOM 2275 O O . ILE B 1 128 ? -2.305 18.922 -11.125 1 70.94 128 ILE B O 1
ATOM 2279 N N . GLY B 1 129 ? -4.461 18.484 -10.625 1 72 129 GLY B N 1
ATOM 2280 C CA . GLY B 1 129 ? -4.656 17.719 -11.852 1 72 129 GLY B CA 1
ATOM 2281 C C . GLY B 1 129 ? -4.406 16.234 -11.688 1 72 129 GLY B C 1
ATOM 2282 O O . GLY B 1 129 ? -4.684 15.453 -12.594 1 72 129 GLY B O 1
ATOM 2283 N N . THR B 1 130 ? -3.873 15.969 -10.484 1 72.94 130 THR B N 1
ATOM 2284 C CA . THR B 1 130 ? -3.689 14.547 -10.234 1 72.94 130 THR B CA 1
ATOM 2285 C C . THR B 1 130 ? -4.98 13.914 -9.719 1 72.94 130 THR B C 1
ATOM 2287 O O . THR B 1 130 ? -5.949 14.625 -9.422 1 72.94 130 THR B O 1
ATOM 2290 N N . HIS B 1 131 ? -4.953 12.602 -9.664 1 74.75 131 HIS B N 1
ATOM 2291 C CA . HIS B 1 131 ? -6.129 11.852 -9.234 1 74.75 131 HIS B CA 1
ATOM 2292 C C . HIS B 1 131 ? -6.203 11.773 -7.711 1 74.75 131 HIS B C 1
ATOM 2294 O O . HIS B 1 131 ? -7.051 11.07 -7.164 1 74.75 131 HIS B O 1
ATOM 2300 N N . PHE B 1 132 ? -5.312 12.5 -7.102 1 74 132 PHE B N 1
ATOM 2301 C CA . PHE B 1 132 ? -5.352 12.539 -5.645 1 74 132 PHE B CA 1
ATOM 2302 C C . PHE B 1 132 ? -5.246 13.969 -5.137 1 74 132 PHE B C 1
ATOM 2304 O O . PHE B 1 132 ? -4.75 14.211 -4.035 1 74 132 PHE B O 1
ATOM 2311 N N . GLU B 1 133 ? -5.691 14.797 -5.891 1 74.62 133 GLU B N 1
ATOM 2312 C CA . GLU B 1 133 ? -5.555 16.219 -5.625 1 74.62 133 GLU B CA 1
ATOM 2313 C C . GLU B 1 133 ? -6.188 16.609 -4.289 1 74.62 133 GLU B C 1
ATOM 2315 O O . GLU B 1 133 ? -5.688 17.484 -3.588 1 74.62 133 GLU B O 1
ATOM 2320 N N . HIS B 1 134 ? -7.148 15.914 -3.875 1 72.81 134 HIS B N 1
ATOM 2321 C CA . HIS B 1 134 ? -7.914 16.344 -2.707 1 72.81 134 HIS B CA 1
ATOM 2322 C C . HIS B 1 134 ? -7.672 15.406 -1.523 1 72.81 134 HIS B C 1
ATOM 2324 O O . HIS B 1 134 ? -8.383 15.477 -0.517 1 72.81 134 HIS B O 1
ATOM 2330 N N . VAL B 1 135 ? -6.707 14.602 -1.671 1 77 135 VAL B N 1
ATOM 2331 C CA . VAL B 1 135 ? -6.48 13.602 -0.632 1 77 135 VAL B CA 1
ATOM 2332 C C . VAL B 1 135 ? -5.012 13.609 -0.217 1 77 135 VAL B C 1
ATOM 2334 O O . VAL B 1 135 ? -4.121 13.773 -1.058 1 77 135 VAL B O 1
ATOM 2337 N N . ASN B 1 136 ? -4.812 13.539 1.084 1 80.5 136 ASN B N 1
ATOM 2338 C CA . ASN B 1 136 ? -3.461 13.328 1.59 1 80.5 136 ASN B CA 1
ATOM 2339 C C . ASN B 1 136 ? -3.09 11.844 1.597 1 80.5 136 ASN B C 1
ATOM 2341 O O . ASN B 1 136 ? -3.826 11.023 2.135 1 80.5 136 ASN B O 1
ATOM 2345 N N . ILE B 1 137 ? -1.991 11.602 0.968 1 85.31 137 ILE B N 1
ATOM 2346 C CA . ILE B 1 137 ? -1.54 10.219 0.877 1 85.31 137 ILE B CA 1
ATOM 2347 C C . ILE B 1 137 ? -0.285 10.023 1.727 1 85.31 137 ILE B C 1
ATOM 2349 O O . ILE B 1 137 ? 0.644 10.836 1.662 1 85.31 137 ILE B O 1
ATOM 2353 N N . MET B 1 138 ? -0.347 9.102 2.539 1 88.88 138 MET B N 1
ATOM 2354 C CA . MET B 1 138 ? 0.838 8.695 3.291 1 88.88 138 MET B CA 1
ATOM 2355 C C . MET B 1 138 ? 1.562 7.551 2.594 1 88.88 138 MET B C 1
ATOM 2357 O O . MET B 1 138 ? 0.979 6.488 2.371 1 88.88 138 MET B O 1
ATOM 2361 N N . GLY B 1 139 ? 2.732 7.73 2.273 1 87.69 139 GLY B N 1
ATOM 2362 C CA . GLY B 1 139 ? 3.51 6.723 1.565 1 87.69 139 GLY B CA 1
ATOM 2363 C C . GLY B 1 139 ? 4.426 5.93 2.475 1 87.69 139 GLY B C 1
ATOM 2364 O O . GLY B 1 139 ? 4.453 6.148 3.688 1 87.69 139 GLY B O 1
ATOM 2365 N N . ILE B 1 140 ? 5.129 5.07 1.872 1 89.31 140 ILE B N 1
ATOM 2366 C CA . ILE B 1 140 ? 5.969 4.102 2.57 1 89.31 140 ILE B CA 1
ATOM 2367 C C . ILE B 1 140 ? 7.098 4.828 3.295 1 89.31 140 ILE B C 1
ATOM 2369 O O . ILE B 1 140 ? 7.547 4.387 4.355 1 89.31 140 ILE B O 1
ATOM 2373 N N . ASP B 1 141 ? 7.543 5.973 2.811 1 87.62 141 ASP B N 1
ATOM 2374 C CA . ASP B 1 141 ? 8.609 6.73 3.459 1 87.62 141 ASP B CA 1
ATOM 2375 C C . ASP B 1 141 ? 8.172 7.234 4.832 1 87.62 141 ASP B C 1
ATOM 2377 O O . ASP B 1 141 ? 8.945 7.199 5.789 1 87.62 141 ASP B O 1
ATOM 2381 N N . SER B 1 142 ? 6.949 7.688 4.848 1 91.31 142 SER B N 1
ATOM 2382 C CA . SER B 1 142 ? 6.41 8.125 6.129 1 91.31 142 SER B CA 1
ATOM 2383 C C . SER B 1 142 ? 6.285 6.953 7.102 1 91.31 142 SER B C 1
ATOM 2385 O O . SER B 1 142 ? 6.602 7.086 8.289 1 91.31 142 SER B O 1
ATOM 2387 N N . LEU B 1 143 ? 5.922 5.797 6.605 1 94.88 143 LEU B N 1
ATOM 2388 C CA . LEU B 1 143 ? 5.809 4.613 7.449 1 94.88 143 LEU B CA 1
ATOM 2389 C C . LEU B 1 143 ? 7.168 4.211 8.008 1 94.88 143 LEU B C 1
ATOM 2391 O O . LEU B 1 143 ? 7.277 3.855 9.188 1 94.88 143 LEU B O 1
ATOM 2395 N N . ARG B 1 144 ? 8.078 4.34 7.164 1 93.94 144 ARG B N 1
ATOM 2396 C CA . ARG B 1 144 ? 9.43 3.979 7.57 1 93.94 144 ARG B CA 1
ATOM 2397 C C . ARG B 1 144 ? 9.953 4.922 8.648 1 93.94 144 ARG B C 1
ATOM 2399 O O . ARG B 1 144 ? 10.438 4.473 9.688 1 93.94 144 ARG B O 1
ATOM 2406 N N . LYS B 1 145 ? 9.82 6.156 8.391 1 92.81 145 LYS B N 1
ATOM 2407 C CA . LYS B 1 145 ? 10.328 7.152 9.336 1 92.81 145 LYS B CA 1
ATOM 2408 C C . LYS B 1 145 ? 9.641 7.027 10.688 1 92.81 145 LYS B C 1
ATOM 2410 O O . LYS B 1 145 ? 10.266 7.234 11.734 1 92.81 145 LYS B O 1
ATOM 2415 N N . LEU B 1 146 ? 8.414 6.637 10.68 1 95.31 146 LEU B N 1
ATOM 2416 C CA . LEU B 1 146 ? 7.629 6.5 11.898 1 95.31 146 LEU B CA 1
ATOM 2417 C C . LEU B 1 146 ? 7.691 5.07 12.43 1 95.31 146 LEU B C 1
ATOM 2419 O O . LEU B 1 146 ? 7.152 4.777 13.5 1 95.31 146 LEU B O 1
ATOM 2423 N N . LYS B 1 147 ? 8.312 4.203 11.695 1 95.12 147 LYS B N 1
ATOM 2424 C CA . LYS B 1 147 ? 8.438 2.785 12.023 1 95.12 147 LYS B CA 1
ATOM 2425 C C . LYS B 1 147 ? 7.07 2.162 12.297 1 95.12 147 LYS B C 1
ATOM 2427 O O . LYS B 1 147 ? 6.867 1.54 13.344 1 95.12 147 LYS B O 1
ATOM 2432 N N . LEU B 1 148 ? 6.238 2.295 11.375 1 96.94 148 LEU B N 1
ATOM 2433 C CA . LEU B 1 148 ? 4.859 1.864 11.555 1 96.94 148 LEU B CA 1
ATOM 2434 C C . LEU B 1 148 ? 4.602 0.543 10.844 1 96.94 148 LEU B C 1
ATOM 2436 O O . LEU B 1 148 ? 5.176 0.287 9.781 1 96.94 148 LEU B O 1
ATOM 2440 N N . ASN B 1 149 ? 3.711 -0.228 11.469 1 97.06 149 ASN B N 1
ATOM 2441 C CA . ASN B 1 149 ? 3.115 -1.414 10.859 1 97.06 149 ASN B CA 1
ATOM 2442 C C . ASN B 1 149 ? 1.595 -1.304 10.789 1 97.06 149 ASN B C 1
ATOM 2444 O O . ASN B 1 149 ? 0.983 -0.577 11.57 1 97.06 149 ASN B O 1
ATOM 2448 N N . LEU B 1 150 ? 1.117 -2.023 9.781 1 95.88 150 LEU B N 1
ATOM 2449 C CA . LEU B 1 150 ? -0.331 -2.135 9.648 1 95.88 150 LEU B CA 1
ATOM 2450 C C . LEU B 1 150 ? -0.845 -3.4 10.32 1 95.88 150 LEU B C 1
ATOM 2452 O O . LEU B 1 150 ? -0.382 -4.504 10.016 1 95.88 150 LEU B O 1
ATOM 2456 N N . ASP B 1 151 ? -1.703 -3.178 11.281 1 97.19 151 ASP B N 1
ATOM 2457 C CA . ASP B 1 151 ? -2.426 -4.285 11.891 1 97.19 151 ASP B CA 1
ATOM 2458 C C . ASP B 1 151 ? -3.887 -4.301 11.445 1 97.19 151 ASP B C 1
ATOM 2460 O O . ASP B 1 151 ? -4.73 -3.633 12.047 1 97.19 151 ASP B O 1
ATOM 2464 N N . ILE B 1 152 ? -4.176 -5.164 10.438 1 97.25 152 ILE B N 1
ATOM 2465 C CA . ILE B 1 152 ? -5.48 -5.125 9.797 1 97.25 152 ILE B CA 1
ATOM 2466 C C . ILE B 1 152 ? -6.395 -6.18 10.414 1 97.25 152 ILE B C 1
ATOM 2468 O O . ILE B 1 152 ? -5.98 -7.324 10.617 1 97.25 152 ILE B O 1
ATOM 2472 N N . ASP B 1 153 ? -7.535 -5.77 10.766 1 97.44 153 ASP B N 1
ATOM 2473 C CA . ASP B 1 153 ? -8.633 -6.656 11.141 1 97.44 153 ASP B CA 1
ATOM 2474 C C . ASP B 1 153 ? -9.641 -6.789 10 1 97.44 153 ASP B C 1
ATOM 2476 O O . ASP B 1 153 ? -10.555 -5.969 9.875 1 97.44 153 ASP B O 1
ATOM 2480 N N . TRP B 1 154 ? -9.516 -7.801 9.234 1 96 154 TRP B N 1
ATOM 2481 C CA . TRP B 1 154 ? -10.297 -7.98 8.023 1 96 154 TRP B CA 1
ATOM 2482 C C . TRP B 1 154 ? -11.766 -8.227 8.352 1 96 154 TRP B C 1
ATOM 2484 O O . TRP B 1 154 ? -12.648 -7.941 7.543 1 96 154 TRP B O 1
ATOM 2494 N N . ASP B 1 155 ? -12.039 -8.727 9.531 1 95.69 155 ASP B N 1
ATOM 2495 C CA . ASP B 1 155 ? -13.414 -9.039 9.922 1 95.69 155 ASP B CA 1
ATOM 2496 C C . ASP B 1 155 ? -14.164 -7.773 10.32 1 95.69 155 ASP B C 1
ATOM 2498 O O . ASP B 1 155 ? -15.383 -7.684 10.141 1 95.69 155 ASP B O 1
ATOM 2502 N N . LYS B 1 156 ? -13.477 -6.891 10.758 1 96.06 156 LYS B N 1
ATOM 2503 C CA . LYS B 1 156 ? -14.117 -5.68 11.25 1 96.06 156 LYS B CA 1
ATOM 2504 C C . LYS B 1 156 ? -13.914 -4.516 10.281 1 96.06 156 LYS B C 1
ATOM 2506 O O . LYS B 1 156 ? -14.344 -3.393 10.562 1 96.06 156 LYS B O 1
ATOM 2511 N N . ASP B 1 157 ? -13.258 -4.742 9.203 1 95.81 157 ASP B N 1
ATOM 2512 C CA . ASP B 1 157 ? -12.945 -3.709 8.219 1 95.81 157 ASP B CA 1
ATOM 2513 C C . ASP B 1 157 ? -12.281 -2.504 8.883 1 95.81 157 ASP B C 1
ATOM 2515 O O . ASP B 1 157 ? -12.695 -1.362 8.656 1 95.81 157 ASP B O 1
ATOM 2519 N N . SER B 1 158 ? -11.289 -2.885 9.672 1 97.62 158 SER B N 1
ATOM 2520 C CA . SER B 1 158 ? -10.523 -1.855 10.375 1 97.62 158 SER B CA 1
ATOM 2521 C C . SER B 1 158 ? -9.055 -2.232 10.477 1 97.62 158 SER B C 1
ATOM 2523 O O . SER B 1 158 ? -8.672 -3.355 10.141 1 97.62 158 SER B O 1
ATOM 2525 N N . PHE B 1 159 ? -8.289 -1.224 10.805 1 97.94 159 PHE B N 1
ATOM 2526 C CA . PHE B 1 159 ? -6.867 -1.478 11.016 1 97.94 159 PHE B CA 1
ATOM 2527 C C . PHE B 1 159 ? -6.285 -0.49 12.016 1 97.94 159 PHE B C 1
ATOM 2529 O O . PHE B 1 159 ? -6.934 0.498 12.375 1 97.94 159 PHE B O 1
ATOM 2536 N N . LYS B 1 160 ? -5.117 -0.881 12.5 1 98 160 LYS B N 1
ATOM 2537 C CA . LYS B 1 160 ? -4.348 0.003 13.367 1 98 160 LYS B CA 1
ATOM 2538 C C . LYS B 1 160 ? -2.943 0.233 12.812 1 98 160 LYS B C 1
ATOM 2540 O O . LYS B 1 160 ? -2.311 -0.696 12.312 1 98 160 LYS B O 1
ATOM 2545 N N . LEU B 1 161 ? -2.588 1.518 12.812 1 97.62 161 LEU B N 1
ATOM 2546 C CA . LEU B 1 161 ? -1.159 1.785 12.695 1 97.62 161 LEU B CA 1
ATOM 2547 C C . LEU B 1 161 ? -0.467 1.644 14.047 1 97.62 161 LEU B C 1
ATOM 2549 O O . LEU B 1 161 ? -0.871 2.275 15.031 1 97.62 161 LEU B O 1
ATOM 2553 N N . ILE B 1 162 ? 0.563 0.761 14.023 1 97.38 162 ILE B N 1
ATOM 2554 C CA . ILE B 1 162 ? 1.26 0.479 15.273 1 97.38 162 ILE B CA 1
ATOM 2555 C C . ILE B 1 162 ? 2.764 0.643 15.078 1 97.38 162 ILE B C 1
ATOM 2557 O O . ILE B 1 162 ? 3.275 0.455 13.969 1 97.38 162 ILE B O 1
ATOM 2561 N N . LYS B 1 163 ? 3.471 1.028 16.188 1 93.56 163 LYS B N 1
ATOM 2562 C CA . LYS B 1 163 ? 4.93 1.093 16.156 1 93.56 163 LYS B CA 1
ATOM 2563 C C . LYS B 1 163 ? 5.547 -0.261 16.484 1 93.56 163 LYS B C 1
ATOM 2565 O O . LYS B 1 163 ? 5.055 -0.971 17.375 1 93.56 163 LYS B O 1
ATOM 2570 N N . LYS B 1 164 ? 6.609 -0.564 15.688 1 83.06 164 LYS B N 1
ATOM 2571 C CA . LYS B 1 164 ? 7.363 -1.78 15.977 1 83.06 164 LYS B CA 1
ATOM 2572 C C . LYS B 1 164 ? 8.859 -1.497 16.031 1 83.06 164 LYS B C 1
ATOM 2574 O O . LYS B 1 164 ? 9.383 -0.715 15.234 1 83.06 164 LYS B O 1
#

Organism: NCBI:txid2777116

Solvent-accessible surface area (backbone atoms only — not comparable to full-atom values): 19725 Å² total; per-residue (Å²): 136,83,80,74,75,74,78,74,76,72,72,73,67,70,72,70,72,59,68,66,58,70,69,52,73,90,63,63,51,51,72,36,84,84,57,42,59,69,51,45,42,53,51,10,58,76,70,72,47,57,62,66,50,79,63,72,78,51,89,67,50,56,67,40,68,31,35,44,44,71,82,66,49,40,82,44,66,83,73,31,36,27,48,46,92,32,83,83,41,65,50,38,64,36,62,39,70,60,54,31,82,85,56,56,60,81,93,43,72,42,58,23,10,63,35,34,74,87,41,80,39,78,39,64,69,56,48,84,88,44,44,37,43,68,47,91,81,84,51,64,67,57,32,56,76,64,33,48,31,55,48,64,37,78,90,71,42,29,31,30,43,32,73,112,137,84,80,76,76,75,78,75,77,74,73,73,67,71,73,70,72,60,70,67,58,70,66,51,72,88,64,63,51,53,70,38,80,87,59,41,58,70,51,43,44,52,50,11,58,77,70,73,46,58,64,68,50,81,63,72,78,50,88,69,50,57,68,41,69,32,35,45,44,72,80,67,50,41,84,44,68,82,74,34,39,30,48,46,91,31,85,84,42,64,51,40,66,37,62,38,71,60,56,32,81,85,56,56,60,81,94,44,71,43,59,22,10,64,36,35,74,87,41,78,40,79,38,62,70,56,48,83,88,46,43,37,45,69,47,89,78,84,53,65,66,59,33,55,77,63,33,49,31,55,49,64,38,80,88,72,41,28,31,31,43,33,74,112

Radius of gyration: 24.1 Å; Cα contacts (8 Å, |Δi|>4): 511; chains: 2; bounding box: 90×87×54 Å

Nearest PDB structures (foldseek):
  5oql-assembly1_g  TM=5.556E-01  e=3.639E+00  Thermochaetoides thermophila DSM 1495
  6mph-assembly1_1  TM=3.042E-01  e=8.599E+00  Macaca mulatta
  6w5k-assembly2_B  TM=1.764E-01  e=3.869E+00  Norovirus Hu/1968/US
  3ur9-assembly3_A  TM=1.821E-01  e=6.325E+00  Norovirus Hu/1968/US
  5oql-assembly1_g  TM=5.555E-01  e=3.431E+00  Thermochaetoides thermophila DSM 1495

pLDDT: mean 75.54, std 21.39, range [26.98, 98.0]

Secondary structure (DSSP, 8-state):
-----------------S---SS-GGG--B---S--HHHHHHHHHHHT--TT------SS---EEEEEETTTTEEE----EEETT-TTS---SSHHHHH-TT-S-TT--EEEEESEEEEEEEE-PPPTTSTTTTS----HHHHHHHTEEEEEETTTTEEEEEE-/-----------------S---SS-GGG--B---S--HHHHHHHHHHHT--TT------SS---EEEEEETTTTEEE----EEETT-TTS---SSHHHHH-TT-S-TT--EEEEESEEEEEEEE-PPPTTSTTTTS----HHHHHHHTEEEEEETTTTEEEEEE-